Protein AF-A0A6M4GW33-F1 (afdb_monomer)

Sequence (336 aa):
MEPEILSIASYLGLWFVVYRAIRFLFDRAEADASPAMRTDWIRWIHRDTPQRVVNRLPKMFIETFDRLFGYRAFSFGFFLRSSVVTVVALSMLLLAWAAFRPDQAVQAAVVLVKRDGSLLGLLLAIVLWLIFATLLNVIPDYLSVVKSRALIGAAARTSSSTKFVGLVLADIALSALLGLLATALVAYVVWLFFPFYLPNFGSSWKAISTNLNFSFITFQDFLDILSLKANPGIQMTWVFFDSAGVKQGEWKETGGNLVPIGVNFYATFFTTLWMGIFMSATSWVRIYPRALAIGDWFRRAFNVNEKPFQSLGTMIAVWASVGFLIGLVLLLVARF

Organism: NCBI:txid2732067

pLDDT: mean 77.26, std 15.46, range [38.06, 95.44]

Mean predicted aligned error: 8.94 Å

Secondary structure (DSSP, 8-state):
-HHHHHHHHHHHHHHHHHHHHHHHHHHHHHHH--HHHHHHHHHHHH---HHHHHTTHHHHHHHHHHHHH-S-TTSHHHHHHHHHHHHHHHHHHHHHHHHH-HHHHHHHHHHHHHHHSSHHHHHHHHHHHHHHHHHHHHHHHHHHHHHHHHHHHHHHT---HHHHHHHHHHHHHHHHHHHHHHHHHHHHHHHHHHHHH-TTHHHHHHHHHHH-------HHHHHHHHTT---TT-EEEEEEE-TT--EEEEEEEE----S-THHHHHHTTHHHHHHHHHHHHHHHHHHHHHHTS-HHHHHHHTTTTT-HHHHHHHHHHHHHHHHHHHHHHHHHHTT-

Nearest PDB structures (foldseek):
  8jxs-assembly1_A  TM=1.996E-01  e=1.670E+00  Homo sapiens
  7wu9-assembly1_R  TM=1.803E-01  e=1.747E+00  Homo sapiens
  9erx-assembly1_R  TM=2.078E-01  e=6.187E+00  Homo sapiens
  8bqs-assembly1_Dc  TM=1.316E-01  e=1.459E+00  Tetrahymena thermophila SB210

Foldseek 3Di:
DVLLCLLVVLLVVLLVLVLVVLLVLLVQLLVQDDPVLLVLLLCLLPDPDPQPSVLCVLVSVLVSVCSQQNDDLPDPSSLVSLLVVLLSVVVSVVSNCCSLCVVLVVVVQCVQCVPVVDPVSNVVVVVVVSVLSSVLQSVLLSVLSVLVSVLSVVLSVDSDP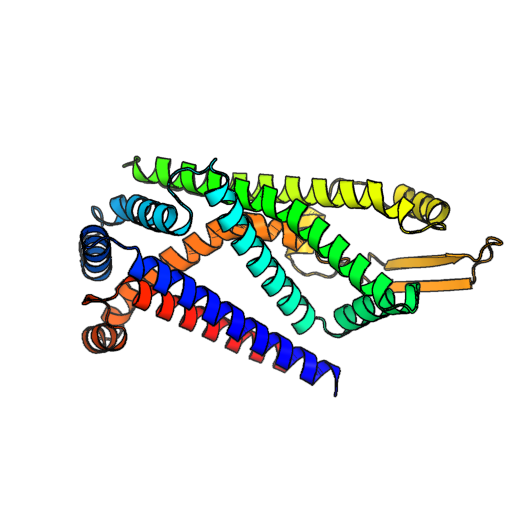VSNVVSLVVSVVVLQVSLLVSLVVSVVVCVVCVCVVDVPCPVVVVVVCVVPPPPPCPVVVVVCLVVPVQPQPPFDWDFDADPVRDGPDIDTDRRPDDPSSCVSSVSSCPVVVVVVLLVVLSVCSRPVCVVVVVNVVLCVVLVCSSRVSSSSSVSSSVVSVVVSVVVVVVSVVVVD

Structure (mmCIF, N/CA/C/O backbone):
data_AF-A0A6M4GW33-F1
#
_entry.id   AF-A0A6M4GW33-F1
#
loop_
_atom_site.group_PDB
_atom_site.id
_atom_site.type_symbol
_atom_site.label_atom_id
_atom_site.label_alt_id
_atom_site.label_comp_id
_atom_site.label_asym_id
_atom_site.label_entity_id
_atom_site.label_seq_id
_atom_site.pdbx_PDB_ins_code
_atom_site.Cartn_x
_atom_site.Cartn_y
_atom_site.Cartn_z
_atom_site.occupancy
_atom_site.B_iso_or_equiv
_atom_site.auth_seq_id
_atom_site.auth_comp_id
_atom_site.auth_asym_id
_atom_site.auth_atom_id
_atom_site.pdbx_PDB_model_num
ATOM 1 N N . MET A 1 1 ? 4.678 -13.602 -29.379 1.00 60.19 1 MET A N 1
ATOM 2 C CA . MET A 1 1 ? 4.357 -14.660 -28.396 1.00 60.19 1 MET A CA 1
ATOM 3 C C . MET A 1 1 ? 5.105 -14.457 -27.072 1.00 60.19 1 MET A C 1
ATOM 5 O O . MET A 1 1 ? 4.472 -14.486 -26.029 1.00 60.19 1 MET A O 1
ATOM 9 N N . GLU A 1 2 ? 6.409 -14.153 -27.077 1.00 76.75 2 GLU A N 1
ATOM 10 C CA . GLU A 1 2 ? 7.182 -13.884 -25.842 1.00 76.75 2 GLU A CA 1
ATOM 11 C C . GLU A 1 2 ? 6.641 -12.768 -24.908 1.00 76.75 2 GLU A C 1
ATOM 13 O O . GLU 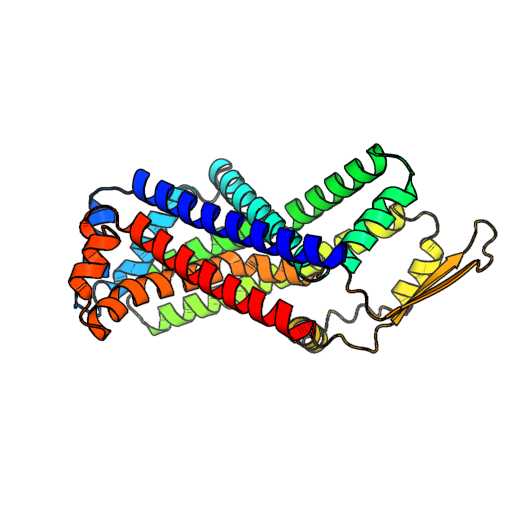A 1 2 ? 6.565 -13.012 -23.701 1.00 76.75 2 GLU A O 1
ATOM 18 N N . PRO A 1 3 ? 6.195 -11.585 -25.389 1.00 77.69 3 PRO A N 1
ATOM 19 C CA . PRO A 1 3 ? 5.728 -10.518 -24.489 1.00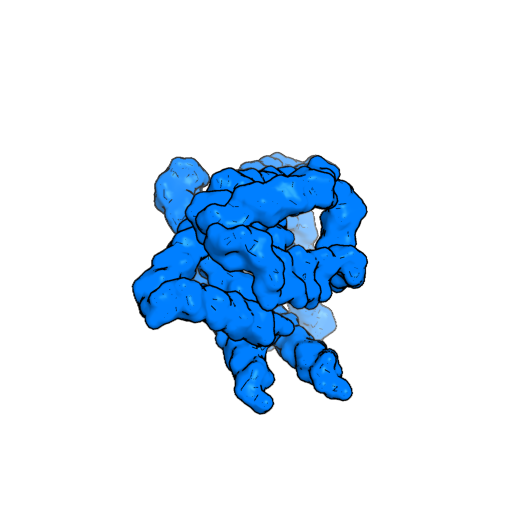 77.69 3 PRO A CA 1
ATOM 20 C C . PRO A 1 3 ? 4.397 -10.845 -23.792 1.00 77.69 3 PRO A C 1
ATOM 22 O O . PRO A 1 3 ? 4.108 -10.334 -22.708 1.00 77.69 3 PRO A O 1
ATOM 25 N N . GLU A 1 4 ? 3.585 -11.727 -24.377 1.00 82.94 4 GLU A N 1
ATOM 26 C CA . GLU A 1 4 ? 2.304 -12.135 -23.798 1.00 82.94 4 GLU A CA 1
ATOM 27 C C . GLU A 1 4 ? 2.498 -13.074 -22.615 1.00 82.94 4 GLU A C 1
ATOM 29 O O . GLU A 1 4 ? 1.910 -12.853 -21.556 1.00 82.94 4 GLU A O 1
ATOM 34 N N . ILE A 1 5 ? 3.379 -14.066 -22.776 1.00 84.88 5 ILE A N 1
ATOM 35 C CA . ILE A 1 5 ? 3.747 -14.997 -21.709 1.00 84.88 5 ILE A CA 1
ATOM 36 C C . ILE A 1 5 ? 4.347 -14.218 -20.536 1.00 84.88 5 ILE A C 1
ATOM 38 O O . ILE A 1 5 ? 3.935 -14.425 -19.396 1.00 84.88 5 ILE A O 1
ATOM 42 N N . LEU A 1 6 ? 5.257 -13.274 -20.808 1.00 81.69 6 LEU A N 1
ATOM 43 C CA . LEU A 1 6 ? 5.864 -12.436 -19.773 1.00 81.69 6 LEU A CA 1
ATOM 44 C C . LEU A 1 6 ? 4.821 -11.601 -19.019 1.00 81.69 6 LEU A C 1
ATOM 46 O O . LEU A 1 6 ? 4.878 -11.499 -17.793 1.00 81.69 6 LEU A O 1
ATOM 50 N N . SER A 1 7 ? 3.855 -11.027 -19.734 1.00 82.94 7 SER A N 1
ATOM 51 C CA . SER A 1 7 ? 2.783 -10.233 -19.139 1.00 82.94 7 SER A CA 1
ATOM 52 C C . SER A 1 7 ? 1.882 -11.070 -18.225 1.00 82.94 7 SER A C 1
ATOM 54 O O . SER A 1 7 ? 1.681 -10.699 -17.067 1.00 82.94 7 SER A O 1
ATOM 56 N N . ILE A 1 8 ? 1.406 -12.227 -18.699 1.00 86.62 8 ILE A N 1
ATOM 57 C CA . ILE A 1 8 ? 0.562 -13.135 -17.906 1.00 86.62 8 ILE A CA 1
ATOM 58 C C . ILE A 1 8 ? 1.337 -13.657 -16.692 1.00 86.62 8 ILE A C 1
ATOM 60 O O . ILE A 1 8 ? 0.821 -13.632 -15.575 1.00 86.62 8 ILE A O 1
ATOM 64 N N . ALA A 1 9 ? 2.592 -14.075 -16.878 1.00 86.69 9 ALA A N 1
ATOM 65 C CA . ALA A 1 9 ? 3.440 -14.554 -15.791 1.00 86.69 9 ALA A CA 1
ATOM 66 C C . ALA A 1 9 ? 3.686 -13.468 -14.733 1.00 86.69 9 ALA A C 1
ATOM 68 O O . ALA A 1 9 ? 3.556 -13.737 -13.539 1.00 86.69 9 ALA A O 1
ATOM 69 N N . SER A 1 10 ? 3.970 -12.231 -15.152 1.00 83.31 10 SER A N 1
ATOM 70 C CA . SER A 1 10 ? 4.153 -11.092 -14.241 1.00 83.31 10 SER A CA 1
ATOM 71 C C . SER A 1 10 ? 2.869 -10.779 -13.472 1.00 83.31 10 SER A C 1
ATOM 73 O O . SER A 1 10 ? 2.913 -10.513 -12.271 1.00 83.31 10 SER A O 1
ATOM 75 N N . TYR A 1 11 ? 1.714 -10.879 -14.135 1.00 86.69 11 TYR A N 1
ATOM 76 C CA . TYR A 1 11 ? 0.409 -10.660 -13.520 1.00 86.69 11 TYR A CA 1
ATOM 77 C C . TYR A 1 11 ? 0.078 -11.715 -12.454 1.00 86.69 11 TYR A C 1
ATOM 79 O O . TYR A 1 11 ? -0.322 -11.379 -11.338 1.00 86.69 11 TYR A O 1
ATOM 87 N N . LEU A 1 12 ? 0.301 -12.996 -12.767 1.00 88.81 12 LEU A N 1
ATOM 88 C CA . LEU A 1 12 ? 0.116 -14.101 -11.821 1.00 88.81 12 LEU A CA 1
ATOM 89 C C . LEU A 1 12 ? 1.117 -14.033 -10.661 1.00 88.81 12 LEU A C 1
ATOM 91 O O . LEU A 1 12 ? 0.743 -14.262 -9.509 1.00 88.81 12 LEU A O 1
ATOM 95 N N . GLY A 1 13 ? 2.372 -13.675 -10.945 1.00 88.00 13 GLY A N 1
ATOM 96 C CA . GLY A 1 13 ? 3.396 -13.448 -9.928 1.00 88.00 13 GLY A CA 1
ATOM 97 C C . GLY A 1 13 ? 3.000 -12.331 -8.963 1.00 88.00 13 GLY A C 1
ATOM 98 O O . GLY A 1 13 ? 3.078 -12.506 -7.747 1.00 88.00 13 GLY A O 1
ATOM 99 N N . LEU A 1 14 ? 2.488 -11.216 -9.489 1.00 88.44 14 LEU A N 1
ATOM 100 C CA . LEU A 1 14 ? 1.968 -10.115 -8.686 1.00 88.44 14 LEU A CA 1
ATOM 101 C C . LEU A 1 14 ? 0.789 -10.549 -7.804 1.00 88.44 14 LEU A C 1
ATOM 103 O O . LEU A 1 14 ? 0.794 -10.264 -6.604 1.00 88.44 14 LEU A O 1
ATOM 107 N N . TRP A 1 15 ? -0.192 -11.260 -8.369 1.00 93.44 15 TRP A N 1
ATOM 108 C CA . TRP A 1 15 ? -1.323 -11.799 -7.608 1.00 93.44 15 TRP A CA 1
ATOM 109 C C . TRP A 1 15 ? -0.848 -12.658 -6.430 1.00 93.44 15 TRP A C 1
ATOM 111 O O . TRP A 1 15 ? -1.271 -12.442 -5.291 1.00 93.44 15 TRP A O 1
ATOM 121 N N . PHE A 1 16 ? 0.075 -13.590 -6.683 1.00 93.19 16 PHE A N 1
ATOM 122 C CA . PHE A 1 16 ? 0.617 -14.471 -5.652 1.00 93.19 16 PHE A CA 1
ATOM 123 C C . PHE A 1 16 ? 1.328 -13.687 -4.541 1.00 93.19 16 PHE A C 1
ATOM 125 O O . PHE A 1 16 ? 1.104 -13.947 -3.356 1.00 93.19 16 PHE A O 1
ATOM 132 N N . VAL A 1 17 ? 2.149 -12.697 -4.905 1.00 89.88 17 VAL A N 1
ATOM 133 C CA . VAL A 1 17 ? 2.871 -11.845 -3.950 1.00 89.88 17 VAL A CA 1
ATOM 134 C C . VAL A 1 17 ? 1.895 -11.044 -3.080 1.00 89.88 17 VAL A C 1
ATOM 136 O O . VAL A 1 17 ? 2.041 -11.042 -1.856 1.00 89.88 17 VAL A O 1
ATOM 139 N N . VAL A 1 18 ? 0.858 -10.437 -3.667 1.00 89.50 18 VAL A N 1
ATOM 140 C CA . VAL A 1 18 ? -0.185 -9.707 -2.921 1.00 89.50 18 VAL A CA 1
ATOM 141 C C . VAL A 1 18 ? -0.949 -10.641 -1.982 1.00 89.50 18 VAL A C 1
ATOM 143 O O . VAL A 1 18 ? -1.098 -10.336 -0.796 1.00 89.50 18 VAL A O 1
ATOM 146 N N . TYR A 1 19 ? -1.378 -11.807 -2.473 1.00 94.00 19 TYR A N 1
ATOM 147 C CA . TYR A 1 19 ? -2.078 -12.811 -1.670 1.00 94.00 19 TYR A CA 1
ATOM 148 C C . TYR A 1 19 ? -1.247 -13.234 -0.449 1.00 94.00 19 TYR A C 1
ATOM 150 O O . TYR A 1 19 ? -1.739 -13.227 0.684 1.00 94.00 19 TYR A O 1
ATOM 158 N N . ARG A 1 20 ? 0.035 -13.565 -0.660 1.00 93.88 20 ARG A N 1
ATOM 159 C CA . ARG A 1 20 ? 0.944 -13.992 0.415 1.00 93.88 20 ARG A CA 1
ATOM 160 C C . ARG A 1 20 ? 1.238 -12.865 1.397 1.00 93.88 20 ARG A C 1
ATOM 162 O O . ARG A 1 20 ? 1.258 -13.134 2.594 1.00 93.88 20 ARG A O 1
ATOM 169 N N . ALA A 1 21 ? 1.405 -11.630 0.927 1.00 89.44 21 ALA A N 1
ATOM 170 C CA . ALA A 1 21 ? 1.632 -10.473 1.789 1.00 89.44 21 ALA A CA 1
ATOM 171 C C . ALA A 1 21 ? 0.438 -10.204 2.719 1.00 89.44 21 ALA A C 1
ATOM 173 O O . ALA A 1 21 ? 0.629 -10.046 3.925 1.00 89.44 21 ALA A O 1
ATOM 174 N N . ILE A 1 22 ? -0.792 -10.232 2.189 1.00 91.38 22 ILE A N 1
ATOM 175 C CA . ILE A 1 22 ? -2.018 -10.086 2.989 1.00 91.38 22 ILE A CA 1
ATOM 176 C C . ILE A 1 22 ? -2.097 -11.202 4.036 1.00 91.38 22 ILE A C 1
ATOM 178 O O . ILE A 1 22 ? -2.259 -10.929 5.225 1.00 91.38 22 ILE A O 1
ATOM 182 N N . ARG A 1 23 ? -1.942 -12.463 3.618 1.00 94.44 23 ARG A N 1
ATOM 183 C CA . ARG A 1 23 ? -1.996 -13.618 4.527 1.00 94.44 23 ARG A CA 1
ATOM 184 C C . ARG A 1 23 ? -0.954 -13.511 5.639 1.00 94.44 23 ARG A C 1
ATOM 186 O O . ARG A 1 23 ? -1.310 -13.619 6.807 1.00 94.44 23 ARG A O 1
ATOM 193 N N . PHE A 1 24 ? 0.294 -13.219 5.283 1.00 92.56 24 PHE A N 1
ATOM 194 C CA . PHE A 1 24 ? 1.386 -13.053 6.238 1.00 92.56 24 PHE A CA 1
ATOM 195 C C . PHE A 1 24 ? 1.095 -11.953 7.266 1.00 92.56 24 PHE A C 1
ATOM 197 O O . PHE A 1 24 ? 1.269 -12.174 8.464 1.00 92.56 24 PHE A O 1
ATOM 204 N N . LEU A 1 25 ? 0.605 -10.792 6.820 1.00 89.94 25 LEU A N 1
ATOM 205 C CA . LEU A 1 25 ? 0.297 -9.667 7.702 1.00 89.94 25 LEU A CA 1
ATOM 206 C C . LEU A 1 25 ? -0.763 -10.036 8.749 1.00 89.94 25 LEU A C 1
ATOM 208 O O . LEU A 1 25 ? -0.599 -9.739 9.931 1.00 89.94 25 LEU A O 1
ATOM 212 N N . PHE A 1 26 ? -1.836 -10.703 8.328 1.00 92.31 26 PHE A N 1
ATOM 213 C CA . PHE A 1 26 ? -2.930 -11.079 9.224 1.00 92.31 26 PHE A CA 1
ATOM 214 C C . PHE A 1 26 ? -2.613 -12.296 10.091 1.00 92.31 26 PHE A C 1
ATOM 216 O O . PHE A 1 26 ? -3.047 -12.342 11.239 1.00 92.31 26 PHE A O 1
ATOM 223 N N . ASP A 1 27 ? -1.815 -13.243 9.596 1.00 93.50 27 ASP A N 1
ATOM 224 C CA . ASP A 1 27 ? -1.290 -14.336 10.414 1.00 93.50 27 ASP A CA 1
ATOM 225 C C . ASP A 1 27 ? -0.375 -13.781 11.520 1.00 93.50 27 ASP A C 1
ATOM 227 O O . ASP A 1 27 ? -0.453 -14.219 12.671 1.00 93.50 27 ASP A O 1
ATOM 231 N N . ARG A 1 28 ? 0.426 -12.751 11.207 1.00 92.25 28 ARG A N 1
ATOM 232 C CA . ARG A 1 28 ? 1.243 -12.036 12.193 1.00 92.25 28 ARG A CA 1
ATOM 233 C C . ARG A 1 28 ? 0.392 -11.241 13.183 1.00 92.25 28 ARG A C 1
ATOM 235 O O . ARG A 1 28 ? 0.650 -11.314 14.383 1.00 92.25 28 ARG A O 1
ATOM 242 N N . ALA A 1 29 ? -0.631 -10.532 12.703 1.00 90.69 29 ALA A N 1
ATOM 243 C CA . ALA A 1 29 ? -1.573 -9.811 13.559 1.00 90.69 29 ALA A CA 1
ATOM 244 C C . ALA A 1 29 ? -2.290 -10.760 14.529 1.00 90.69 29 ALA A C 1
ATOM 246 O O . ALA A 1 29 ? -2.406 -10.445 15.709 1.00 90.69 29 ALA A O 1
ATOM 247 N N . GLU A 1 30 ? -2.719 -11.936 14.057 1.00 94.56 30 GLU A N 1
ATOM 248 C CA . GLU A 1 30 ? -3.338 -12.969 14.891 1.00 94.56 30 GLU A CA 1
ATOM 249 C C . GLU A 1 30 ? -2.376 -13.459 15.976 1.00 94.56 30 GLU A C 1
ATOM 251 O O . GLU A 1 30 ? -2.745 -13.505 17.152 1.00 94.56 30 GLU A O 1
ATOM 256 N N . ALA A 1 31 ? -1.140 -13.801 15.597 1.00 94.38 31 ALA A N 1
ATOM 257 C CA . ALA A 1 31 ? -0.127 -14.311 16.518 1.00 94.38 31 ALA A CA 1
ATOM 258 C C . ALA A 1 31 ? 0.195 -13.316 17.644 1.00 94.38 31 ALA A C 1
ATOM 260 O O . ALA A 1 31 ? 0.354 -13.724 18.793 1.00 94.38 31 ALA A O 1
ATOM 261 N N . ASP A 1 32 ? 0.226 -12.020 17.326 1.00 93.12 32 ASP A N 1
ATOM 262 C CA . ASP A 1 32 ? 0.571 -10.957 18.273 1.00 93.12 32 ASP A CA 1
ATOM 263 C C . ASP A 1 32 ? -0.658 -10.359 19.002 1.00 93.12 32 ASP A C 1
ATOM 265 O O . ASP A 1 32 ? -0.502 -9.525 19.905 1.00 93.12 32 ASP A O 1
ATOM 269 N N . ALA A 1 33 ? -1.883 -10.759 18.637 1.00 92.50 33 ALA A N 1
ATOM 270 C CA . ALA A 1 33 ? -3.117 -10.249 19.231 1.00 92.50 33 ALA A CA 1
ATOM 271 C C . ALA A 1 33 ? -3.351 -10.796 20.645 1.00 92.50 33 ALA A C 1
ATOM 273 O O . ALA A 1 33 ? -3.328 -12.004 20.884 1.00 92.50 33 ALA A O 1
ATOM 274 N N . SER A 1 34 ? -3.668 -9.902 21.586 1.00 93.06 34 SER A N 1
ATOM 275 C CA . SER A 1 34 ? -4.046 -10.299 22.945 1.00 93.06 34 SER A CA 1
ATOM 276 C C . SER A 1 34 ? -5.418 -10.997 22.970 1.00 93.06 34 SER A C 1
ATOM 278 O O . SER A 1 34 ? -6.272 -10.705 22.125 1.00 93.06 34 SER A O 1
ATOM 280 N N . PRO A 1 35 ? -5.702 -11.856 23.970 1.00 94.12 35 PRO A N 1
ATOM 281 C CA . PRO A 1 35 ? -7.021 -12.481 24.110 1.00 94.12 35 PRO A CA 1
ATOM 282 C C . PRO A 1 35 ? -8.171 -11.463 24.180 1.00 94.12 35 PRO A C 1
ATOM 284 O O . PRO A 1 35 ? -9.234 -11.675 23.596 1.00 94.12 35 PRO A O 1
ATOM 287 N N . ALA A 1 36 ? -7.944 -10.321 24.841 1.00 91.25 36 ALA A N 1
ATOM 288 C CA . ALA A 1 36 ? -8.916 -9.232 24.928 1.00 91.25 36 ALA A CA 1
ATOM 289 C C . ALA A 1 36 ? -9.216 -8.621 23.549 1.00 91.25 36 ALA A C 1
ATOM 291 O O . ALA A 1 36 ? -10.382 -8.484 23.183 1.00 91.25 36 ALA A O 1
ATOM 292 N N . MET A 1 37 ? -8.171 -8.344 22.763 1.00 90.00 37 MET A N 1
ATOM 293 C CA . MET A 1 37 ? -8.282 -7.811 21.405 1.00 90.00 37 MET A CA 1
ATOM 294 C C . MET A 1 37 ? -9.012 -8.793 20.482 1.00 90.00 37 MET A C 1
ATOM 296 O O . MET A 1 37 ? -9.949 -8.392 19.798 1.00 90.00 37 MET A O 1
ATOM 300 N N . ARG A 1 38 ? -8.674 -10.091 20.516 1.00 92.88 38 ARG A N 1
ATOM 301 C CA . ARG A 1 38 ? -9.407 -11.123 19.754 1.00 92.88 38 ARG A CA 1
ATOM 302 C C . ARG A 1 38 ? -10.884 -11.153 20.136 1.00 92.88 38 ARG A C 1
ATOM 304 O O . ARG A 1 38 ? -11.749 -11.150 19.268 1.00 92.88 38 ARG A O 1
ATOM 311 N N . THR A 1 39 ? -11.181 -11.094 21.433 1.00 90.69 39 THR A N 1
ATOM 312 C CA . THR A 1 39 ? -12.559 -11.076 21.945 1.00 90.69 39 THR A CA 1
ATOM 313 C C . THR A 1 39 ? -13.319 -9.815 21.522 1.00 90.69 39 THR A C 1
ATOM 315 O O . THR A 1 39 ? -14.523 -9.874 21.268 1.00 90.69 39 THR A O 1
ATOM 318 N N . ASP A 1 40 ? -12.662 -8.656 21.460 1.00 88.62 40 ASP A N 1
ATOM 319 C CA . ASP A 1 40 ? -13.250 -7.417 20.936 1.00 88.62 40 ASP A CA 1
ATOM 320 C C . ASP A 1 40 ? -13.563 -7.539 19.436 1.00 88.62 40 ASP A C 1
ATOM 322 O O . ASP A 1 40 ? -14.674 -7.200 19.020 1.00 88.62 40 ASP A O 1
ATOM 326 N N . TRP A 1 41 ? -12.654 -8.120 18.649 1.00 89.06 41 TRP A N 1
ATOM 327 C CA . TRP A 1 41 ? -12.857 -8.384 17.221 1.00 89.06 41 TRP A CA 1
ATOM 328 C C . TRP A 1 41 ? -13.977 -9.386 16.945 1.00 89.06 41 TRP A C 1
ATOM 330 O O . TRP A 1 41 ? -14.856 -9.110 16.130 1.00 89.06 41 TRP A O 1
ATOM 340 N N . ILE A 1 42 ? -14.011 -10.505 17.669 1.00 90.00 42 ILE A N 1
ATOM 341 C CA . ILE A 1 42 ? -15.103 -11.484 17.589 1.00 90.00 42 ILE A CA 1
ATOM 342 C C . ILE A 1 42 ? -16.423 -10.802 17.950 1.00 90.00 42 ILE A C 1
ATOM 344 O O . ILE A 1 42 ? -17.407 -10.914 17.223 1.00 90.00 42 ILE A O 1
ATOM 348 N N . ARG A 1 43 ? -16.463 -10.011 19.030 1.00 87.19 43 ARG A N 1
ATOM 349 C CA . ARG A 1 43 ? -17.677 -9.264 19.391 1.00 87.19 43 ARG A CA 1
ATOM 350 C C . ARG A 1 43 ? -18.094 -8.278 18.308 1.00 87.19 43 ARG A C 1
ATOM 352 O O . ARG A 1 43 ? -19.291 -8.150 18.081 1.00 87.19 43 ARG A O 1
ATOM 359 N N . TRP A 1 44 ? -17.162 -7.596 17.651 1.00 84.69 44 TRP A N 1
ATOM 360 C CA . TRP A 1 44 ? -17.477 -6.703 16.536 1.00 84.69 44 TRP A CA 1
ATOM 361 C C . TRP A 1 44 ? -18.074 -7.445 15.343 1.00 84.69 44 TRP A C 1
ATOM 363 O O . TRP A 1 44 ? -19.085 -7.008 14.799 1.00 84.69 44 TRP A O 1
ATOM 373 N N . ILE A 1 45 ? -17.487 -8.584 14.983 1.00 85.75 45 ILE A N 1
ATOM 374 C CA . ILE A 1 45 ? -17.951 -9.412 13.871 1.00 85.75 45 ILE A CA 1
ATOM 375 C C . ILE A 1 45 ? -19.337 -10.015 14.170 1.00 85.75 45 ILE A C 1
ATOM 377 O O . ILE A 1 45 ? -20.194 -10.072 13.288 1.00 85.75 45 ILE A O 1
ATOM 381 N N . HIS A 1 46 ? -19.583 -10.434 15.415 1.00 82.50 46 HIS A N 1
ATOM 382 C CA . HIS A 1 46 ? -20.807 -11.142 15.795 1.00 82.50 46 HIS A CA 1
ATOM 383 C C . HIS A 1 46 ? -21.973 -10.240 16.230 1.00 82.50 46 HIS A C 1
ATOM 385 O O . HIS A 1 46 ? -23.123 -10.617 16.005 1.00 82.50 46 HIS A O 1
ATOM 391 N N . ARG A 1 47 ? -21.732 -9.093 16.885 1.00 72.12 47 ARG A N 1
ATOM 392 C CA . ARG A 1 47 ? -22.806 -8.331 17.556 1.00 72.12 47 ARG A CA 1
ATOM 393 C C . ARG A 1 47 ? -23.666 -7.492 16.608 1.00 72.12 47 ARG A C 1
ATOM 395 O O . ARG A 1 47 ? -23.183 -6.821 15.702 1.00 72.12 47 ARG A O 1
ATOM 402 N N . ASP A 1 48 ? -24.954 -7.426 16.948 1.00 58.56 48 ASP A N 1
ATOM 403 C CA . ASP A 1 48 ? -25.974 -6.588 16.303 1.00 58.56 48 ASP A CA 1
ATOM 404 C C . ASP A 1 48 ? -25.988 -5.124 16.752 1.00 58.56 48 ASP A C 1
ATOM 406 O O . ASP A 1 48 ? -26.661 -4.303 16.137 1.00 58.56 48 ASP A O 1
ATOM 410 N N . THR A 1 49 ? -25.249 -4.750 17.799 1.00 55.28 49 THR A N 1
ATOM 411 C CA . THR A 1 49 ? -25.418 -3.424 18.411 1.00 55.28 49 THR A CA 1
ATOM 412 C C . THR A 1 49 ? -24.695 -2.314 17.621 1.00 55.28 49 THR A C 1
ATOM 414 O O . THR A 1 49 ? -23.461 -2.327 17.573 1.00 55.28 49 THR A O 1
ATOM 417 N N . PRO A 1 50 ? -25.408 -1.328 17.029 1.00 61.25 50 PRO A N 1
ATOM 418 C CA . PRO A 1 50 ? -24.841 -0.448 15.997 1.00 61.25 50 PRO A CA 1
ATOM 419 C C . PRO A 1 50 ? -23.870 0.627 16.505 1.00 61.25 50 PRO A C 1
ATOM 421 O O . PRO A 1 50 ? -22.847 0.849 15.873 1.00 61.25 50 PRO A O 1
ATOM 424 N N . GLN A 1 51 ? -24.116 1.277 17.650 1.00 66.44 51 GLN A N 1
ATOM 425 C CA . GLN A 1 51 ? -23.340 2.478 18.020 1.00 66.44 51 GLN A CA 1
ATOM 426 C C . GLN A 1 51 ? -22.072 2.209 18.844 1.00 66.44 51 GLN A C 1
ATOM 428 O O . GLN A 1 51 ? -21.001 2.734 18.543 1.00 66.44 51 GLN A O 1
ATOM 433 N N . ARG A 1 52 ? -22.165 1.417 19.925 1.00 66.75 52 ARG A N 1
ATOM 434 C CA . ARG A 1 52 ? -21.062 1.322 20.906 1.00 66.75 52 ARG A CA 1
ATOM 435 C C . ARG A 1 52 ? -19.803 0.671 20.338 1.00 66.75 52 ARG A C 1
ATOM 437 O O . ARG A 1 52 ? -18.715 0.967 20.822 1.00 66.75 52 ARG A O 1
ATOM 444 N N . VAL A 1 53 ? -19.946 -0.215 19.353 1.00 67.31 53 VAL A N 1
ATOM 445 C CA . VAL A 1 53 ? -18.801 -0.917 18.762 1.00 67.31 53 VAL A CA 1
ATOM 446 C C . VAL A 1 53 ? -18.200 -0.141 17.588 1.00 67.31 53 VAL A C 1
ATOM 448 O O . VAL A 1 53 ? -16.978 -0.109 17.479 1.00 67.31 53 VAL A O 1
ATOM 451 N N . VAL A 1 54 ? -19.008 0.593 16.807 1.00 71.44 54 VAL A N 1
ATOM 452 C CA . VAL A 1 54 ? -18.500 1.540 15.790 1.00 71.44 54 VAL A CA 1
ATOM 453 C C . VAL A 1 54 ? -17.545 2.546 16.433 1.00 71.44 54 VAL A C 1
ATOM 455 O O . VAL A 1 54 ? -16.441 2.749 15.940 1.00 71.44 54 VAL A O 1
ATOM 458 N N . ASN A 1 55 ? -17.899 3.070 17.610 1.00 76.75 55 ASN A N 1
ATOM 459 C CA . ASN A 1 55 ? -17.044 4.004 18.348 1.00 76.75 55 ASN A CA 1
ATOM 460 C C . ASN A 1 55 ? -15.732 3.371 18.857 1.00 76.75 55 ASN A C 1
ATOM 462 O O . ASN A 1 55 ? -14.785 4.085 19.174 1.00 76.75 55 ASN A O 1
ATOM 466 N N . ARG A 1 56 ? -15.654 2.036 18.953 1.00 81.88 56 ARG A N 1
ATOM 467 C CA . ARG A 1 56 ? -14.438 1.310 19.360 1.00 81.88 56 ARG A CA 1
ATOM 468 C C . ARG A 1 56 ? -13.581 0.866 18.181 1.00 81.88 56 ARG A C 1
ATOM 470 O O . ARG A 1 56 ? -12.414 0.553 18.393 1.00 81.88 56 ARG A O 1
ATOM 477 N N . LEU A 1 57 ? -14.121 0.855 16.963 1.00 83.25 57 LEU A N 1
ATOM 478 C CA . LEU A 1 57 ? -13.409 0.398 15.773 1.00 83.25 57 LEU A CA 1
ATOM 479 C C . LEU A 1 57 ? -12.095 1.160 15.528 1.00 83.25 57 LEU A C 1
ATOM 481 O O . LEU A 1 57 ? -11.080 0.488 15.347 1.00 83.25 57 LEU A O 1
ATOM 485 N N . PRO A 1 58 ? -12.039 2.506 15.621 1.00 85.44 58 PRO A N 1
ATOM 486 C CA . PRO A 1 58 ? -10.774 3.228 15.487 1.00 85.44 58 PRO A CA 1
ATOM 487 C C . PRO A 1 58 ? -9.735 2.796 16.529 1.00 85.44 58 PRO A C 1
ATOM 489 O O . PRO A 1 58 ? -8.559 2.647 16.211 1.00 85.44 58 PRO A O 1
ATOM 492 N N . LYS A 1 59 ? -10.169 2.526 17.768 1.00 88.25 59 LYS A N 1
ATOM 493 C CA . LYS A 1 59 ? -9.286 2.052 18.841 1.00 88.25 59 LYS A CA 1
ATOM 494 C C . LYS A 1 59 ? -8.747 0.649 18.548 1.00 88.25 59 LYS A C 1
ATOM 496 O O . LYS A 1 59 ? -7.542 0.447 18.632 1.00 88.25 59 LYS A O 1
ATOM 501 N N . MET A 1 60 ? -9.613 -0.289 18.156 1.00 87.94 60 MET A N 1
ATOM 502 C CA . MET A 1 60 ? -9.196 -1.646 17.771 1.00 87.94 60 MET A CA 1
ATOM 503 C C . MET A 1 60 ? -8.232 -1.621 16.580 1.00 87.94 60 MET A C 1
ATOM 505 O O . MET A 1 60 ? -7.268 -2.385 16.547 1.00 87.94 60 MET A O 1
ATOM 509 N N . PHE A 1 61 ? -8.467 -0.728 15.613 1.00 86.88 61 PHE A N 1
ATOM 510 C CA . PHE A 1 61 ? -7.575 -0.537 14.475 1.00 86.88 61 PHE A CA 1
ATOM 511 C C . PHE A 1 61 ? -6.195 -0.051 14.921 1.00 86.88 61 PHE A C 1
ATOM 513 O O . PHE A 1 61 ? -5.206 -0.677 14.564 1.00 86.88 61 PHE A O 1
ATOM 520 N N . ILE A 1 62 ? -6.116 0.997 15.751 1.00 89.31 62 ILE A N 1
ATOM 521 C CA . ILE A 1 62 ? -4.834 1.504 16.274 1.00 89.31 62 ILE A CA 1
ATOM 522 C C . ILE A 1 62 ? -4.109 0.439 17.084 1.00 89.31 62 ILE A C 1
ATOM 524 O O . ILE A 1 62 ? -2.907 0.290 16.933 1.00 89.31 62 ILE A O 1
ATOM 528 N N . GLU A 1 63 ? -4.811 -0.317 17.927 1.00 89.88 63 GLU A N 1
ATOM 529 C CA . GLU A 1 63 ? -4.185 -1.390 18.702 1.00 89.88 63 GLU A CA 1
ATOM 530 C C . GLU A 1 63 ? -3.610 -2.480 17.791 1.00 89.88 63 GLU A C 1
ATOM 532 O O . GLU A 1 63 ? -2.496 -2.946 18.021 1.00 89.88 63 GLU A O 1
ATOM 537 N N . THR A 1 64 ? -4.328 -2.840 16.723 1.00 88.00 64 THR A N 1
ATOM 538 C CA . THR A 1 64 ? -3.837 -3.778 15.701 1.00 88.00 64 THR A CA 1
ATOM 539 C C . THR A 1 64 ? -2.627 -3.204 14.966 1.00 88.00 64 THR A C 1
ATOM 541 O O . THR A 1 64 ? -1.614 -3.878 14.784 1.00 88.00 64 THR A O 1
ATOM 544 N N . PHE A 1 65 ? -2.709 -1.932 14.590 1.00 88.50 65 PHE A N 1
ATOM 545 C CA . PHE A 1 65 ? -1.664 -1.206 13.888 1.00 88.50 65 PHE A CA 1
ATOM 546 C C . PHE A 1 65 ? -0.380 -1.099 14.727 1.00 88.50 65 PHE A C 1
ATOM 548 O O . PHE A 1 65 ? 0.707 -1.439 14.263 1.00 88.50 65 PHE A O 1
ATOM 555 N N . ASP A 1 66 ? -0.506 -0.708 15.994 1.00 90.75 66 ASP A N 1
ATOM 556 C CA . ASP A 1 66 ? 0.595 -0.570 16.947 1.00 90.75 66 ASP A CA 1
ATOM 557 C C . ASP A 1 66 ? 1.273 -1.909 17.251 1.00 90.75 66 ASP A C 1
ATOM 559 O O . ASP A 1 66 ? 2.461 -1.942 17.569 1.00 90.75 66 ASP A O 1
ATOM 563 N N . ARG A 1 67 ? 0.556 -3.030 17.134 1.00 88.25 67 ARG A N 1
ATOM 564 C CA . ARG A 1 67 ? 1.153 -4.368 17.253 1.00 88.25 67 ARG A CA 1
ATOM 565 C C . ARG A 1 67 ? 2.016 -4.711 16.043 1.00 88.25 67 ARG A C 1
ATOM 567 O O . ARG A 1 67 ? 3.128 -5.203 16.219 1.00 88.25 67 ARG A O 1
ATOM 574 N N . LEU A 1 68 ? 1.536 -4.401 14.840 1.00 86.75 68 LEU A N 1
ATOM 575 C CA . LEU A 1 68 ? 2.257 -4.665 13.594 1.00 86.75 68 LEU A CA 1
ATOM 576 C C . LEU A 1 68 ? 3.508 -3.779 13.466 1.00 86.75 68 LEU A C 1
ATOM 578 O O . LEU A 1 68 ? 4.624 -4.273 13.282 1.00 86.75 68 LEU A O 1
ATOM 582 N N . PHE A 1 69 ? 3.350 -2.467 13.635 1.00 88.44 69 PHE A N 1
ATOM 583 C CA . PHE A 1 69 ? 4.417 -1.497 13.370 1.00 88.44 69 PHE A CA 1
ATOM 584 C C . PHE A 1 69 ? 5.179 -1.055 14.627 1.00 88.44 69 PHE A C 1
ATOM 586 O O . PHE A 1 69 ? 6.332 -0.640 14.536 1.00 88.44 69 PHE A O 1
ATOM 593 N N . GLY A 1 70 ? 4.592 -1.220 15.812 1.00 90.69 70 GLY A N 1
ATOM 594 C CA . GLY A 1 70 ? 5.146 -0.779 17.092 1.00 90.69 70 GLY A CA 1
ATOM 595 C C . GLY A 1 70 ? 4.444 0.465 17.651 1.00 90.69 70 GLY A C 1
ATOM 596 O O . GLY A 1 70 ? 3.901 1.290 16.925 1.00 90.69 70 GLY A O 1
ATOM 597 N N . TYR A 1 71 ? 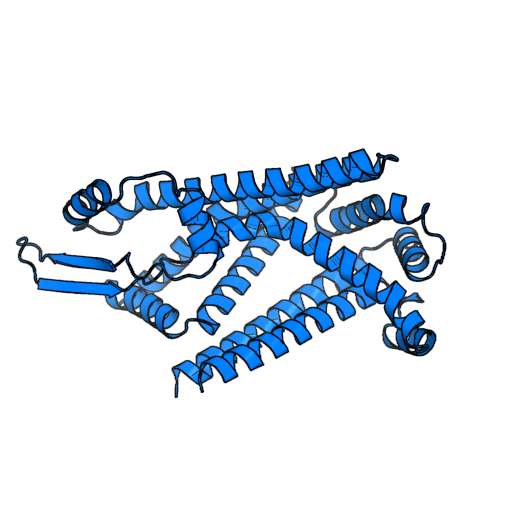4.498 0.636 18.975 1.00 90.62 71 TYR A N 1
ATOM 598 C CA . TYR A 1 71 ? 3.825 1.740 19.679 1.00 90.62 71 TYR A CA 1
ATOM 599 C C . TYR A 1 71 ? 4.492 3.113 19.497 1.00 90.62 71 TYR A C 1
ATOM 601 O O . TYR A 1 71 ? 3.845 4.156 19.628 1.00 90.62 71 TYR A O 1
ATOM 609 N N . ARG A 1 72 ? 5.807 3.136 19.250 1.00 93.88 72 ARG A N 1
ATOM 610 C CA . ARG A 1 72 ? 6.601 4.367 19.139 1.00 93.88 72 ARG A CA 1
ATOM 611 C C . ARG A 1 72 ? 6.788 4.718 17.666 1.00 93.88 72 ARG A C 1
ATOM 613 O O . ARG A 1 72 ? 7.729 4.232 17.046 1.00 93.88 72 ARG A O 1
ATOM 620 N N . ALA A 1 73 ? 5.915 5.580 17.145 1.00 90.00 73 ALA A N 1
ATOM 621 C CA . ALA A 1 73 ? 5.942 6.027 15.749 1.00 90.00 73 ALA A CA 1
ATOM 622 C C . ALA A 1 73 ? 7.323 6.546 15.311 1.00 90.00 73 ALA A C 1
ATOM 624 O O . ALA A 1 73 ? 7.810 6.155 14.265 1.00 90.00 73 ALA A O 1
ATOM 625 N N . PHE A 1 74 ? 7.996 7.332 16.159 1.00 92.75 74 PHE A N 1
ATOM 626 C CA . PHE A 1 74 ? 9.325 7.896 15.880 1.00 92.75 74 PHE A CA 1
ATOM 627 C C . PHE A 1 74 ? 10.498 6.977 16.249 1.00 92.75 74 PHE A C 1
ATOM 629 O O . PHE A 1 74 ? 11.638 7.426 16.336 1.00 92.75 74 PHE A O 1
ATOM 636 N N . SER A 1 75 ? 10.245 5.696 16.526 1.00 95.31 75 SER A N 1
ATOM 637 C CA . SER A 1 75 ? 11.337 4.751 16.755 1.00 95.31 75 SER A CA 1
ATOM 638 C C . SER A 1 75 ? 11.923 4.273 15.432 1.00 95.31 75 SER A C 1
ATOM 640 O O . SER A 1 75 ? 11.198 4.034 14.467 1.00 95.31 75 SER A O 1
ATOM 642 N N . PHE A 1 76 ? 13.236 4.041 15.414 1.00 92.44 76 PHE A N 1
ATOM 643 C CA . PHE A 1 76 ? 13.909 3.474 14.247 1.00 92.44 76 PHE A CA 1
ATOM 644 C C . PHE A 1 76 ? 13.315 2.117 13.831 1.00 92.44 76 PHE A C 1
ATOM 646 O O . PHE A 1 76 ? 13.184 1.832 12.646 1.00 92.44 76 PHE A O 1
ATOM 653 N N . GLY A 1 77 ? 12.877 1.302 14.799 1.00 93.31 77 GLY A N 1
ATOM 654 C CA . GLY A 1 77 ? 12.215 0.026 14.522 1.00 93.31 77 GLY A CA 1
ATOM 655 C C . GLY A 1 77 ? 10.878 0.177 13.790 1.00 93.31 77 GLY A C 1
ATOM 656 O O . GLY A 1 77 ? 10.597 -0.605 12.885 1.00 93.31 77 GLY A O 1
ATOM 657 N N . PHE A 1 78 ? 10.074 1.186 14.141 1.00 92.31 78 PHE A N 1
ATOM 658 C CA . PHE A 1 78 ? 8.836 1.492 13.420 1.00 92.31 78 PHE A CA 1
ATOM 659 C C . PHE A 1 78 ? 9.144 1.969 12.000 1.00 92.31 78 PHE A C 1
ATOM 661 O O . PHE A 1 78 ? 8.558 1.455 11.048 1.00 92.31 78 PHE A O 1
ATOM 668 N N . PHE A 1 79 ? 10.087 2.910 11.859 1.00 92.31 79 PHE A N 1
ATOM 669 C CA . PHE A 1 79 ? 10.529 3.407 10.556 1.00 92.31 79 PHE A CA 1
ATOM 670 C C . PHE A 1 79 ? 10.962 2.250 9.655 1.00 92.31 79 PHE A C 1
ATOM 672 O O . PHE A 1 79 ? 10.398 2.080 8.584 1.00 92.31 79 PHE A O 1
ATOM 679 N N . LEU A 1 80 ? 11.863 1.382 10.128 1.00 92.19 80 LEU A N 1
ATOM 680 C CA . LEU A 1 80 ? 12.361 0.245 9.355 1.00 92.19 80 LEU A CA 1
ATOM 681 C C . LEU A 1 80 ? 11.236 -0.699 8.899 1.00 92.19 80 LEU A C 1
ATOM 683 O O . LEU A 1 80 ? 11.210 -1.095 7.737 1.00 92.19 80 LEU A O 1
ATOM 687 N N . ARG A 1 81 ? 10.287 -1.040 9.782 1.00 90.44 81 ARG A N 1
ATOM 688 C CA . ARG A 1 81 ? 9.134 -1.889 9.424 1.00 90.44 81 ARG A CA 1
ATOM 689 C C . ARG A 1 81 ? 8.246 -1.231 8.370 1.00 90.44 81 ARG A C 1
ATOM 691 O O . ARG A 1 81 ? 7.835 -1.908 7.433 1.00 90.44 81 ARG A O 1
ATOM 698 N N . SER A 1 82 ? 7.974 0.067 8.513 1.00 89.88 82 SER A N 1
ATOM 699 C CA . SER A 1 82 ? 7.219 0.841 7.523 1.00 89.88 82 SER A CA 1
ATOM 700 C C . SER A 1 82 ? 7.935 0.838 6.174 1.00 89.88 82 SER A C 1
ATOM 702 O O . SER A 1 82 ? 7.330 0.471 5.176 1.00 89.88 82 SER A O 1
ATOM 704 N N . SER A 1 83 ? 9.238 1.131 6.156 1.00 89.31 83 SER A N 1
ATOM 705 C CA . SER A 1 83 ? 10.054 1.159 4.939 1.00 89.31 83 SER A CA 1
ATOM 706 C C . SER A 1 83 ? 10.063 -0.182 4.210 1.00 89.31 83 SER A C 1
ATOM 708 O O . SER A 1 83 ? 9.970 -0.215 2.987 1.00 89.31 83 SER A O 1
ATOM 710 N N . VAL A 1 84 ? 10.140 -1.299 4.944 1.00 88.88 84 VAL A N 1
ATOM 711 C CA . VAL A 1 84 ? 10.050 -2.644 4.352 1.00 88.88 84 VAL A CA 1
ATOM 712 C C . VAL A 1 84 ? 8.707 -2.836 3.648 1.00 88.88 84 VAL A C 1
ATOM 714 O O . VAL A 1 84 ? 8.680 -3.328 2.522 1.00 88.88 84 VAL A O 1
ATOM 717 N N . VAL A 1 85 ? 7.600 -2.415 4.268 1.00 87.38 85 VAL A N 1
ATOM 718 C CA . VAL A 1 85 ? 6.271 -2.484 3.641 1.00 87.38 85 VAL A CA 1
ATOM 719 C C . VAL A 1 85 ? 6.211 -1.613 2.384 1.00 87.38 85 VAL A C 1
ATOM 721 O O . VAL A 1 85 ? 5.731 -2.090 1.356 1.00 87.38 85 VAL A O 1
ATOM 724 N N . THR A 1 86 ? 6.754 -0.393 2.420 1.00 86.31 86 THR A N 1
ATOM 725 C CA . THR A 1 86 ? 6.814 0.494 1.249 1.00 86.31 86 THR A CA 1
ATOM 726 C C . THR A 1 86 ? 7.614 -0.134 0.107 1.00 86.31 86 THR A C 1
ATOM 728 O O . THR A 1 86 ? 7.145 -0.162 -1.025 1.00 86.31 86 THR A O 1
ATOM 731 N N . VAL A 1 87 ? 8.797 -0.695 0.383 1.00 84.50 87 VAL A N 1
ATOM 732 C CA . VAL A 1 87 ? 9.638 -1.353 -0.635 1.00 84.50 87 VAL A CA 1
ATOM 733 C C . VAL A 1 87 ? 8.913 -2.541 -1.265 1.00 84.50 87 VAL A C 1
ATOM 735 O O . VAL A 1 87 ? 8.934 -2.704 -2.488 1.00 84.50 87 VAL A O 1
ATOM 738 N N . VAL A 1 88 ? 8.226 -3.349 -0.454 1.00 84.75 88 VAL A N 1
ATOM 739 C CA . VAL A 1 88 ? 7.402 -4.461 -0.947 1.00 84.75 88 VAL A CA 1
ATOM 740 C C . VAL A 1 88 ? 6.267 -3.942 -1.837 1.00 84.75 88 VAL A C 1
ATOM 742 O O . VAL A 1 88 ? 6.063 -4.476 -2.926 1.00 84.75 88 VAL A O 1
ATOM 745 N N . ALA A 1 89 ? 5.571 -2.878 -1.428 1.00 84.00 89 ALA A N 1
ATOM 746 C CA . ALA A 1 89 ? 4.494 -2.273 -2.210 1.00 84.00 89 ALA A CA 1
ATOM 747 C C . ALA A 1 89 ? 4.993 -1.682 -3.542 1.00 84.00 89 ALA A C 1
ATOM 749 O O . ALA A 1 89 ? 4.388 -1.918 -4.585 1.00 84.00 89 ALA A O 1
ATOM 750 N N . LEU A 1 90 ? 6.128 -0.979 -3.545 1.00 79.75 90 LEU A N 1
ATOM 751 C CA . LEU A 1 90 ? 6.743 -0.457 -4.770 1.00 79.75 90 LEU A CA 1
ATOM 752 C C . LEU A 1 90 ? 7.171 -1.580 -5.712 1.00 79.75 90 LEU A C 1
ATOM 754 O O . LEU A 1 90 ? 6.961 -1.481 -6.918 1.00 79.75 90 LEU A O 1
ATOM 758 N N . SER A 1 91 ? 7.712 -2.670 -5.166 1.00 79.00 91 SER A N 1
ATOM 759 C CA . SER A 1 91 ? 8.065 -3.857 -5.951 1.00 79.00 91 SER A CA 1
ATOM 760 C C . SER A 1 91 ? 6.826 -4.468 -6.609 1.00 79.00 91 SER A C 1
ATOM 762 O O . SER A 1 91 ? 6.856 -4.803 -7.791 1.00 79.00 91 SER A O 1
ATOM 764 N N . MET A 1 92 ? 5.705 -4.549 -5.882 1.00 81.75 92 MET A N 1
ATOM 765 C CA . MET A 1 92 ? 4.418 -4.982 -6.438 1.00 81.75 92 MET A CA 1
ATOM 766 C C . MET A 1 92 ? 3.940 -4.048 -7.561 1.00 81.75 92 MET A C 1
ATOM 768 O O . MET A 1 92 ? 3.527 -4.524 -8.616 1.00 81.75 92 MET A O 1
ATOM 772 N N . LEU A 1 93 ? 4.026 -2.728 -7.377 1.00 81.00 93 LEU A N 1
ATOM 773 C CA . LEU A 1 93 ? 3.628 -1.754 -8.402 1.00 81.00 93 LEU A CA 1
ATOM 774 C C . LEU A 1 93 ? 4.519 -1.821 -9.648 1.00 81.00 93 LEU A C 1
ATOM 776 O O . LEU A 1 93 ? 4.013 -1.712 -10.763 1.00 81.00 93 LEU A O 1
ATOM 780 N N . LEU A 1 94 ? 5.821 -2.058 -9.480 1.00 76.19 94 LEU A N 1
ATOM 781 C CA . LEU A 1 94 ? 6.747 -2.252 -10.593 1.00 76.19 94 LEU A CA 1
ATOM 782 C C . LEU A 1 94 ? 6.419 -3.526 -11.381 1.00 76.19 94 LEU A C 1
ATOM 784 O O . LEU A 1 94 ? 6.377 -3.489 -12.609 1.00 76.19 94 LEU A O 1
ATOM 788 N N . LEU A 1 95 ? 6.133 -4.634 -10.688 1.00 77.94 95 LEU A N 1
ATOM 789 C CA . LEU A 1 95 ? 5.679 -5.874 -11.325 1.00 77.94 95 LEU A CA 1
ATOM 790 C C . LEU A 1 95 ? 4.343 -5.678 -12.049 1.00 77.94 95 LEU A C 1
ATOM 792 O O . LEU A 1 95 ? 4.167 -6.194 -13.150 1.00 77.94 95 LEU A O 1
ATOM 796 N N . ALA A 1 96 ? 3.423 -4.901 -11.469 1.00 80.00 96 ALA A N 1
ATOM 797 C CA . ALA A 1 96 ? 2.162 -4.544 -12.113 1.00 80.00 96 ALA A CA 1
ATOM 798 C C . ALA A 1 96 ? 2.413 -3.782 -13.413 1.00 80.00 96 ALA A C 1
ATOM 800 O O . ALA A 1 96 ? 1.901 -4.159 -14.463 1.00 80.00 96 ALA A O 1
ATOM 801 N N . TRP A 1 97 ? 3.237 -2.736 -13.358 1.00 81.56 97 TRP A N 1
ATOM 802 C CA . TRP A 1 97 ? 3.599 -1.957 -14.536 1.00 81.56 97 TRP A CA 1
ATOM 803 C C . TRP A 1 97 ? 4.243 -2.834 -15.616 1.00 81.56 97 TRP A C 1
ATOM 805 O O . TRP A 1 97 ? 3.796 -2.792 -16.760 1.00 81.56 97 TRP A O 1
ATOM 815 N N . ALA A 1 98 ? 5.200 -3.691 -15.252 1.00 76.38 98 ALA A N 1
ATOM 816 C CA . ALA A 1 98 ? 5.825 -4.624 -16.187 1.00 76.38 98 ALA A CA 1
ATOM 817 C C . ALA A 1 98 ? 4.815 -5.616 -16.792 1.00 76.38 98 ALA A C 1
ATOM 819 O O . ALA A 1 98 ? 4.893 -5.931 -17.979 1.00 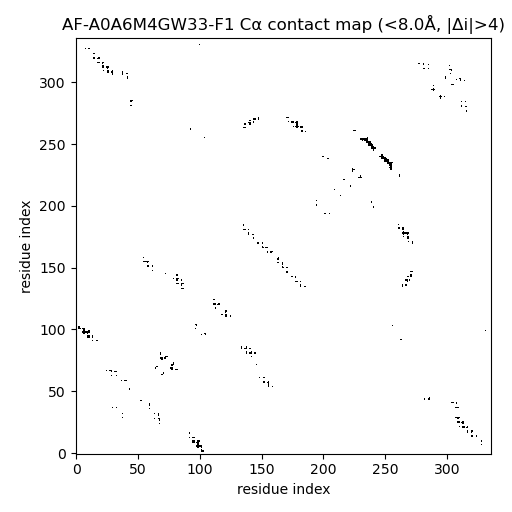76.38 98 ALA A O 1
ATOM 820 N N . ALA A 1 99 ? 3.821 -6.057 -16.013 1.00 76.69 99 ALA A N 1
ATOM 821 C CA . ALA A 1 99 ? 2.745 -6.913 -16.500 1.00 76.69 99 ALA A CA 1
ATOM 822 C C . ALA A 1 99 ? 1.835 -6.189 -17.506 1.00 76.69 99 ALA A C 1
ATOM 824 O O . ALA A 1 99 ? 1.471 -6.765 -18.530 1.00 76.69 99 ALA A O 1
ATOM 825 N N . PHE A 1 100 ? 1.468 -4.933 -17.241 1.00 76.62 100 PHE A N 1
ATOM 826 C CA . PHE A 1 100 ? 0.552 -4.160 -18.088 1.00 76.62 100 PHE A CA 1
ATOM 827 C C . PHE A 1 100 ? 1.231 -3.502 -19.299 1.00 76.62 100 PHE A C 1
ATOM 829 O O . PHE A 1 100 ? 0.558 -3.202 -20.286 1.00 76.62 100 PHE A O 1
ATOM 836 N N . ARG A 1 101 ? 2.545 -3.260 -19.235 1.00 77.38 101 ARG A N 1
ATOM 837 C CA . ARG A 1 101 ? 3.345 -2.577 -20.265 1.00 77.38 101 ARG A CA 1
ATOM 838 C C . ARG A 1 101 ? 4.654 -3.339 -20.543 1.00 77.38 101 ARG A C 1
ATOM 840 O O . ARG A 1 101 ? 5.735 -2.777 -20.351 1.00 77.38 101 ARG A O 1
ATOM 847 N N . PRO A 1 102 ? 4.585 -4.600 -21.011 1.00 78.88 102 PRO A N 1
ATOM 848 C CA . PRO A 1 102 ? 5.773 -5.431 -21.210 1.00 78.88 102 PRO A CA 1
ATOM 849 C C . PRO A 1 102 ? 6.764 -4.803 -22.196 1.00 78.88 102 PRO A C 1
ATOM 851 O O . PRO A 1 102 ? 7.965 -4.842 -21.947 1.00 78.88 102 PRO A O 1
ATOM 854 N N . ASP A 1 103 ? 6.283 -4.144 -23.255 1.00 79.75 103 ASP A N 1
ATOM 855 C CA . ASP A 1 103 ? 7.150 -3.500 -24.250 1.00 79.75 103 ASP A CA 1
ATOM 856 C C . ASP A 1 103 ? 7.991 -2.375 -23.634 1.00 79.75 103 ASP A C 1
ATOM 858 O O . ASP A 1 103 ? 9.191 -2.291 -23.885 1.00 79.75 103 ASP A O 1
ATOM 862 N N . GLN A 1 104 ? 7.391 -1.553 -22.763 1.00 78.50 104 GLN A N 1
ATOM 863 C CA . GLN A 1 104 ? 8.104 -0.483 -22.055 1.00 78.50 104 GLN A CA 1
ATOM 864 C C . GLN A 1 104 ? 9.098 -1.047 -21.038 1.00 78.50 104 GLN A C 1
ATOM 866 O O . GLN A 1 104 ? 10.198 -0.520 -20.897 1.00 78.50 104 GLN A O 1
ATOM 871 N N . ALA A 1 105 ? 8.743 -2.134 -20.348 1.00 76.44 105 ALA A N 1
ATOM 872 C CA . ALA A 1 105 ? 9.648 -2.805 -19.420 1.00 76.44 105 ALA A CA 1
ATOM 873 C C . ALA A 1 105 ? 10.865 -3.403 -20.142 1.00 76.44 105 ALA A C 1
ATOM 875 O O . ALA A 1 105 ? 11.997 -3.224 -19.690 1.00 76.44 105 ALA A O 1
ATOM 876 N N . VAL A 1 106 ? 10.650 -4.050 -21.292 1.00 77.50 106 VAL A N 1
ATOM 877 C CA . VAL A 1 106 ? 11.729 -4.572 -22.140 1.00 77.50 106 VAL A CA 1
ATOM 878 C C . VAL A 1 106 ? 12.581 -3.429 -22.683 1.00 77.50 106 VAL A C 1
ATOM 880 O O . VAL A 1 106 ? 13.802 -3.504 -22.602 1.00 77.50 106 VAL A O 1
ATOM 883 N N . GLN A 1 107 ? 11.977 -2.350 -23.184 1.00 76.25 107 GLN A N 1
ATOM 884 C CA . GLN A 1 107 ? 12.719 -1.181 -23.664 1.00 76.25 107 GLN A CA 1
ATOM 885 C C . GLN A 1 107 ? 13.558 -0.544 -22.556 1.00 76.25 107 GLN A C 1
ATOM 887 O O . GLN A 1 107 ? 14.740 -0.286 -22.774 1.00 76.25 107 GLN A O 1
ATOM 892 N N . ALA A 1 108 ? 12.998 -0.364 -21.358 1.00 72.94 108 ALA A N 1
ATOM 893 C CA . ALA A 1 108 ? 13.737 0.128 -20.202 1.00 72.94 108 ALA A CA 1
ATOM 894 C C . ALA A 1 108 ? 14.925 -0.790 -19.876 1.00 72.94 108 ALA A C 1
ATOM 896 O O . ALA A 1 108 ? 16.049 -0.311 -19.737 1.00 72.94 108 ALA A O 1
ATOM 897 N N . ALA A 1 109 ? 14.717 -2.109 -19.845 1.00 74.31 109 ALA A N 1
ATOM 898 C CA . ALA A 1 109 ? 15.796 -3.072 -19.634 1.00 74.31 109 ALA A CA 1
ATOM 899 C C . ALA A 1 109 ? 16.869 -2.995 -20.736 1.00 74.31 109 ALA A C 1
ATOM 901 O O . ALA A 1 109 ? 18.062 -2.982 -20.440 1.00 74.31 109 ALA A O 1
ATOM 902 N N . VAL A 1 110 ? 16.468 -2.883 -22.005 1.00 73.56 110 VAL A N 1
ATOM 903 C CA . VAL A 1 110 ? 17.379 -2.783 -23.154 1.00 73.56 110 VAL A CA 1
ATOM 904 C C . VAL A 1 110 ? 18.187 -1.489 -23.120 1.00 73.56 110 VAL A C 1
ATOM 906 O O . VAL A 1 110 ? 19.387 -1.537 -23.376 1.00 73.56 110 VAL A O 1
ATOM 909 N N . VAL A 1 111 ? 17.575 -0.347 -22.796 1.00 69.75 111 VAL A N 1
ATOM 910 C CA . VAL A 1 111 ? 18.277 0.940 -22.647 1.00 69.75 111 VAL A CA 1
ATOM 911 C C . VAL A 1 111 ? 19.325 0.847 -21.541 1.00 69.75 111 VAL A C 1
ATOM 913 O O . VAL A 1 111 ? 20.457 1.289 -21.730 1.00 69.75 111 VAL A O 1
ATOM 916 N N . LEU A 1 112 ? 18.976 0.215 -20.419 1.00 67.94 112 LEU A N 1
ATOM 917 C CA . LEU A 1 112 ? 19.904 0.008 -19.311 1.00 67.94 112 LEU A CA 1
ATOM 918 C C . LEU A 1 112 ? 21.062 -0.940 -19.676 1.00 67.94 112 LEU A C 1
ATOM 920 O O . LEU A 1 112 ? 22.194 -0.690 -19.274 1.00 67.94 112 LEU A O 1
ATOM 924 N N . VAL A 1 113 ? 20.810 -1.991 -20.465 1.00 71.56 113 VAL A N 1
ATOM 925 C CA . VAL A 1 113 ? 21.838 -2.953 -20.911 1.00 71.56 113 VAL A CA 1
ATOM 926 C C . VAL A 1 113 ? 22.744 -2.374 -22.003 1.00 71.56 113 VAL A C 1
ATOM 928 O O . VAL A 1 113 ? 23.964 -2.520 -21.940 1.00 71.56 113 VAL A O 1
ATOM 931 N N . LYS A 1 114 ? 22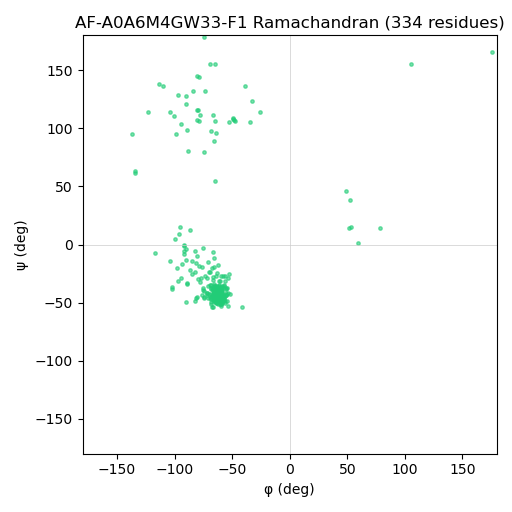.170 -1.720 -23.022 1.00 71.19 114 LYS A N 1
ATOM 932 C CA . LYS A 1 114 ? 22.910 -1.240 -24.203 1.00 71.19 114 LYS A CA 1
ATOM 933 C C . LYS A 1 114 ? 23.865 -0.092 -23.899 1.00 71.19 114 LYS A C 1
ATOM 935 O O . LYS A 1 114 ? 24.803 0.106 -24.661 1.00 71.19 114 LYS A O 1
ATOM 940 N N . ARG A 1 115 ? 23.623 0.667 -22.829 1.00 62.53 115 ARG A N 1
ATOM 941 C CA . ARG A 1 115 ? 24.382 1.883 -22.532 1.00 62.53 115 ARG A CA 1
ATOM 942 C C . ARG A 1 115 ? 25.855 1.615 -22.218 1.00 62.53 115 ARG A C 1
ATOM 944 O O . ARG A 1 115 ? 26.702 2.317 -22.754 1.00 62.53 115 ARG A O 1
ATOM 951 N N . ASP A 1 116 ? 26.143 0.589 -21.422 1.00 60.56 116 ASP A N 1
ATOM 952 C CA . ASP A 1 116 ? 27.522 0.248 -21.042 1.00 60.56 116 ASP A CA 1
ATOM 953 C C . ASP A 1 116 ? 27.957 -1.135 -21.545 1.00 60.56 116 ASP A C 1
ATOM 955 O O . ASP A 1 116 ? 29.107 -1.522 -21.350 1.00 60.56 116 ASP A O 1
ATOM 959 N N . GLY A 1 117 ? 27.041 -1.928 -22.122 1.00 70.94 117 GLY A N 1
ATOM 960 C CA . GLY A 1 117 ? 27.290 -3.322 -22.518 1.00 70.94 117 GLY A CA 1
ATOM 961 C C . GLY A 1 117 ? 27.706 -4.243 -21.360 1.00 70.94 117 GLY A C 1
ATOM 962 O O . GLY A 1 117 ? 27.969 -5.425 -21.572 1.00 70.94 117 GLY A O 1
ATOM 963 N N . SER A 1 118 ? 27.769 -3.715 -20.133 1.00 80.88 118 SER A N 1
ATOM 964 C CA . SER A 1 118 ? 28.261 -4.391 -18.945 1.00 80.88 118 SER A CA 1
ATOM 965 C C . SER A 1 118 ? 27.111 -4.678 -17.985 1.00 80.88 118 SER A C 1
ATOM 967 O O . SER A 1 118 ? 26.267 -3.826 -17.701 1.00 80.88 118 SER A O 1
ATOM 969 N N . LEU A 1 119 ? 27.103 -5.891 -17.431 1.00 79.12 119 LEU A N 1
ATOM 970 C CA . LEU A 1 119 ? 26.167 -6.287 -16.378 1.00 79.12 119 LEU A CA 1
ATOM 971 C C . LEU A 1 119 ? 26.253 -5.345 -15.160 1.00 79.12 119 LEU A C 1
ATOM 973 O O . LEU A 1 119 ? 25.250 -5.092 -14.499 1.00 79.12 119 LEU A O 1
ATOM 977 N N . LEU A 1 120 ? 27.443 -4.796 -14.889 1.00 77.50 120 LEU A N 1
ATOM 978 C CA . LEU A 1 120 ? 27.683 -3.871 -13.783 1.00 77.50 120 LEU A CA 1
ATOM 979 C C . LEU A 1 120 ? 26.928 -2.543 -13.955 1.00 77.50 120 LEU A C 1
ATOM 981 O O . LEU A 1 120 ? 26.345 -2.066 -12.985 1.00 77.50 120 LEU A O 1
ATOM 985 N N . GLY A 1 121 ? 26.891 -1.978 -15.168 1.00 72.81 121 GLY A N 1
ATOM 986 C CA . GLY A 1 121 ? 26.141 -0.749 -15.456 1.00 72.81 121 GLY A CA 1
ATOM 987 C C . GLY A 1 121 ? 24.634 -0.929 -15.253 1.00 72.81 121 GLY A C 1
ATOM 988 O O . GLY A 1 121 ? 23.992 -0.108 -14.596 1.00 72.81 121 GLY A O 1
ATOM 989 N N . LEU A 1 122 ? 24.084 -2.063 -15.710 1.00 74.38 122 LEU A N 1
ATOM 990 C CA . LEU A 1 122 ? 22.688 -2.439 -15.459 1.00 74.38 122 LEU A CA 1
ATOM 991 C C . LEU A 1 122 ? 22.398 -2.550 -13.955 1.00 74.38 122 LEU A C 1
ATOM 993 O O . LEU A 1 122 ? 21.425 -1.972 -13.470 1.00 74.38 122 LEU A O 1
ATOM 997 N N . LEU A 1 123 ? 23.240 -3.277 -13.212 1.00 77.38 123 LEU A N 1
ATOM 998 C CA . LEU A 1 123 ? 23.073 -3.451 -11.768 1.00 77.38 123 LEU A CA 1
ATOM 999 C C . LEU A 1 123 ? 23.138 -2.112 -11.032 1.00 77.38 123 LEU A C 1
ATOM 1001 O O . LEU A 1 123 ? 22.289 -1.847 -10.184 1.00 77.38 123 LEU A O 1
ATOM 1005 N N . LEU A 1 124 ? 24.093 -1.248 -11.380 1.00 76.25 124 LEU A N 1
ATOM 1006 C CA . LEU A 1 124 ? 24.225 0.072 -10.772 1.00 76.25 124 LEU A CA 1
ATOM 1007 C C . LEU A 1 124 ? 22.997 0.944 -11.052 1.00 76.25 124 LEU A C 1
ATOM 1009 O O . LEU A 1 124 ? 22.489 1.585 -10.136 1.00 76.25 124 LEU A O 1
ATOM 1013 N N . ALA A 1 125 ? 22.481 0.939 -12.281 1.00 71.94 125 ALA A N 1
ATOM 1014 C CA . ALA A 1 125 ? 21.295 1.709 -12.634 1.00 71.94 125 ALA A CA 1
ATOM 1015 C C . ALA A 1 125 ? 20.031 1.206 -11.918 1.00 71.94 125 ALA A C 1
ATOM 1017 O O . ALA A 1 125 ? 19.253 2.018 -11.419 1.00 71.94 125 ALA A O 1
ATOM 1018 N N . ILE A 1 126 ? 19.853 -0.116 -11.800 1.00 75.31 126 ILE A N 1
ATOM 1019 C CA . ILE A 1 126 ? 18.764 -0.714 -11.013 1.00 75.31 126 ILE A CA 1
ATOM 1020 C C . ILE A 1 126 ? 18.900 -0.323 -9.540 1.00 75.31 126 ILE A C 1
ATOM 1022 O O . ILE A 1 126 ? 17.920 0.093 -8.929 1.00 75.31 126 ILE A O 1
ATOM 1026 N N . VAL A 1 127 ? 20.103 -0.419 -8.967 1.00 77.88 127 VAL A N 1
ATOM 1027 C CA . VAL A 1 127 ? 20.363 -0.057 -7.567 1.00 77.88 127 VAL A CA 1
ATOM 1028 C C . VAL A 1 127 ? 20.089 1.423 -7.329 1.00 77.88 127 VAL A C 1
ATOM 1030 O O . VAL A 1 127 ? 19.403 1.759 -6.370 1.00 77.88 127 VAL A O 1
ATOM 1033 N N . LEU A 1 128 ? 20.557 2.312 -8.204 1.00 75.75 128 LEU A N 1
ATOM 1034 C CA . LEU A 1 128 ? 20.292 3.745 -8.099 1.00 75.75 128 LEU A CA 1
ATOM 1035 C C . LEU A 1 128 ? 18.802 4.042 -8.223 1.00 75.75 128 LEU A C 1
ATOM 1037 O O . LEU A 1 128 ? 18.266 4.771 -7.394 1.00 75.75 128 LEU A O 1
ATOM 1041 N N . TRP A 1 129 ? 18.115 3.447 -9.200 1.00 74.94 129 TRP A N 1
ATOM 1042 C CA . TRP A 1 129 ? 16.672 3.603 -9.344 1.00 74.94 129 TRP A CA 1
ATOM 1043 C C . TRP A 1 129 ? 15.931 3.112 -8.099 1.00 74.94 129 TRP A C 1
ATOM 1045 O O . TRP A 1 129 ? 15.071 3.824 -7.593 1.00 74.94 129 TRP A O 1
ATOM 1055 N N . LEU A 1 130 ? 16.309 1.955 -7.548 1.00 73.94 130 LEU A N 1
ATOM 1056 C CA . LEU A 1 130 ? 15.741 1.438 -6.306 1.00 73.94 130 LEU A CA 1
ATOM 1057 C C . LEU A 1 130 ? 16.031 2.362 -5.128 1.00 73.94 130 LEU A C 1
ATOM 1059 O O . LEU A 1 130 ? 15.126 2.606 -4.341 1.00 73.94 130 LEU A O 1
ATOM 1063 N N . ILE A 1 131 ? 17.243 2.906 -5.004 1.00 78.88 131 ILE A N 1
ATOM 1064 C CA . ILE A 1 131 ? 17.596 3.862 -3.948 1.00 78.88 131 ILE A CA 1
ATOM 1065 C C . ILE A 1 131 ? 16.750 5.126 -4.084 1.00 78.88 131 ILE A C 1
ATOM 1067 O O . ILE A 1 131 ? 16.152 5.549 -3.101 1.00 78.88 131 ILE A O 1
ATOM 1071 N N . PHE A 1 132 ? 16.643 5.706 -5.281 1.00 77.06 132 PHE A N 1
ATOM 1072 C CA . PHE A 1 132 ? 15.842 6.907 -5.513 1.00 77.06 132 PHE A CA 1
ATOM 1073 C C . PHE A 1 132 ? 14.357 6.648 -5.275 1.00 77.06 132 PHE A C 1
ATOM 1075 O O . PHE A 1 132 ? 13.735 7.374 -4.505 1.00 77.06 132 PHE A O 1
ATOM 1082 N N . ALA A 1 133 ? 13.801 5.589 -5.864 1.00 73.25 133 ALA A N 1
ATOM 1083 C CA . ALA A 1 133 ? 12.415 5.195 -5.657 1.00 73.25 133 ALA A CA 1
ATOM 1084 C C . ALA A 1 133 ? 12.146 4.926 -4.174 1.00 73.25 133 ALA A C 1
ATOM 1086 O O . ALA A 1 133 ? 11.145 5.392 -3.644 1.00 73.25 133 ALA A O 1
ATOM 1087 N N . THR A 1 134 ? 13.053 4.246 -3.475 1.00 75.44 134 THR A N 1
ATOM 1088 C CA . THR A 1 134 ? 12.911 3.958 -2.046 1.00 75.44 134 THR A CA 1
ATOM 1089 C C . THR A 1 134 ? 12.996 5.236 -1.227 1.00 75.44 134 THR A C 1
ATOM 1091 O O . THR A 1 134 ? 12.069 5.522 -0.490 1.00 75.44 134 THR A O 1
ATOM 1094 N N . LEU A 1 135 ? 14.040 6.054 -1.360 1.00 80.69 135 LEU A N 1
ATOM 1095 C CA . LEU A 1 135 ? 14.196 7.275 -0.560 1.00 80.69 135 LEU A CA 1
ATOM 1096 C C . LEU A 1 135 ? 13.040 8.255 -0.772 1.00 80.69 135 LEU A C 1
ATOM 1098 O O . LEU A 1 135 ? 12.524 8.823 0.192 1.00 80.69 135 LEU A O 1
ATOM 1102 N N . LEU A 1 136 ? 12.610 8.416 -2.023 1.00 81.38 136 LEU A N 1
ATOM 1103 C CA . LEU A 1 136 ? 11.574 9.373 -2.391 1.00 81.38 136 LEU A CA 1
ATOM 1104 C C . LEU A 1 136 ? 10.157 8.882 -2.074 1.00 81.38 136 LEU A C 1
ATOM 1106 O O . LEU A 1 136 ? 9.269 9.717 -1.953 1.00 81.38 136 LEU A O 1
ATOM 1110 N N . ASN A 1 137 ? 9.938 7.577 -1.876 1.00 83.44 137 ASN A N 1
ATOM 1111 C CA . ASN A 1 137 ? 8.637 7.034 -1.460 1.00 83.44 137 ASN A CA 1
ATOM 1112 C C . ASN A 1 137 ? 8.562 6.676 0.022 1.00 83.44 137 ASN A C 1
ATOM 1114 O O . ASN A 1 137 ? 7.532 6.902 0.648 1.00 83.44 137 ASN A O 1
ATOM 1118 N N . VAL A 1 138 ? 9.635 6.140 0.603 1.00 88.75 138 VAL A N 1
ATOM 1119 C CA . VAL A 1 138 ? 9.671 5.692 2.002 1.00 88.75 138 VAL A CA 1
ATOM 1120 C C . VAL A 1 138 ? 9.403 6.847 2.947 1.00 88.75 138 VAL A C 1
ATOM 1122 O O . VAL A 1 138 ? 8.645 6.679 3.895 1.00 88.75 138 VAL A O 1
ATOM 1125 N N . ILE A 1 139 ? 9.997 8.019 2.705 1.00 88.25 139 ILE A N 1
ATOM 1126 C CA . ILE A 1 139 ? 9.800 9.165 3.596 1.00 88.25 139 ILE A CA 1
ATOM 1127 C C . ILE A 1 139 ? 8.339 9.650 3.541 1.00 88.25 139 ILE A C 1
ATOM 1129 O O . ILE A 1 139 ? 7.709 9.697 4.601 1.00 88.25 139 ILE A O 1
ATOM 1133 N N . PRO A 1 140 ? 7.751 9.963 2.366 1.00 87.56 140 PRO A N 1
ATOM 1134 C CA . PRO A 1 140 ? 6.342 10.349 2.288 1.00 87.56 140 PRO A CA 1
ATOM 1135 C C . PRO A 1 140 ? 5.372 9.286 2.806 1.00 87.56 140 PRO A C 1
ATOM 1137 O O . PRO A 1 140 ? 4.406 9.636 3.483 1.00 87.56 140 PRO A O 1
ATOM 1140 N N . ASP A 1 141 ? 5.627 8.004 2.536 1.00 87.00 141 ASP A N 1
ATOM 1141 C CA . ASP A 1 141 ? 4.776 6.905 3.004 1.00 87.00 141 ASP A CA 1
ATOM 1142 C C . ASP A 1 141 ? 4.853 6.742 4.528 1.00 87.00 141 ASP A C 1
ATOM 1144 O O . ASP A 1 141 ? 3.827 6.709 5.207 1.00 87.00 141 ASP A O 1
ATOM 1148 N N . TYR A 1 142 ? 6.056 6.780 5.109 1.00 91.31 142 TYR A N 1
ATOM 1149 C CA . TYR A 1 142 ? 6.235 6.793 6.562 1.00 91.31 142 TYR A CA 1
ATOM 1150 C C . TYR A 1 142 ? 5.505 7.978 7.213 1.00 91.31 142 TYR A C 1
ATOM 1152 O O . TYR A 1 142 ? 4.800 7.804 8.210 1.00 91.31 142 TYR A O 1
ATOM 1160 N N . LEU A 1 143 ? 5.615 9.182 6.641 1.00 92.12 143 LEU A N 1
ATOM 1161 C CA . LEU A 1 143 ? 4.879 10.350 7.132 1.00 92.12 143 LEU A CA 1
ATOM 1162 C C . LEU A 1 143 ? 3.363 10.161 7.003 1.00 92.12 143 LEU A C 1
ATOM 1164 O O . LEU A 1 143 ? 2.630 10.521 7.928 1.00 92.12 143 LEU A O 1
ATOM 1168 N N . SER A 1 144 ? 2.891 9.553 5.910 1.00 90.62 144 SER A N 1
ATOM 1169 C CA . SER A 1 144 ? 1.479 9.212 5.717 1.00 90.62 144 SER A CA 1
ATOM 1170 C C . SER A 1 144 ? 0.982 8.250 6.796 1.00 90.62 144 SER A C 1
ATOM 1172 O O . SER A 1 144 ? -0.075 8.478 7.391 1.00 90.62 144 SER A O 1
ATOM 1174 N N . VAL A 1 145 ? 1.776 7.234 7.134 1.00 90.75 145 VAL A N 1
ATOM 1175 C CA . VAL A 1 145 ? 1.490 6.276 8.205 1.00 90.75 145 VAL A CA 1
ATOM 1176 C C . VAL A 1 145 ? 1.408 6.967 9.573 1.00 90.75 145 VAL A C 1
ATOM 1178 O O . VAL A 1 145 ? 0.424 6.795 10.300 1.00 90.75 145 VAL A O 1
ATOM 1181 N N . VAL A 1 146 ? 2.415 7.773 9.933 1.00 93.25 146 VAL A N 1
ATOM 1182 C CA . VAL A 1 146 ? 2.455 8.494 11.220 1.00 93.25 146 VAL A CA 1
ATOM 1183 C C . VAL A 1 146 ? 1.259 9.439 11.348 1.00 93.25 146 VAL A C 1
ATOM 1185 O O . VAL A 1 146 ? 0.593 9.464 12.388 1.00 93.25 146 VAL A O 1
ATOM 1188 N N . LYS A 1 147 ? 0.951 10.175 10.276 1.00 93.50 147 LYS A N 1
ATOM 1189 C CA . LYS A 1 147 ? -0.214 11.058 10.184 1.00 93.50 147 LYS A CA 1
ATOM 1190 C C . LYS A 1 147 ? -1.518 10.280 10.367 1.00 93.50 147 LYS A C 1
ATOM 1192 O O . LYS A 1 147 ? -2.317 10.639 11.231 1.00 93.50 147 LYS A O 1
ATOM 1197 N N . SER A 1 148 ? -1.723 9.213 9.596 1.00 90.38 148 SER A N 1
ATOM 1198 C CA . SER A 1 148 ? -2.957 8.417 9.637 1.00 90.38 148 SER A CA 1
ATOM 1199 C C . SER A 1 148 ? -3.190 7.860 11.040 1.00 90.38 148 SER A C 1
ATOM 1201 O O . SER A 1 148 ? -4.284 7.965 11.591 1.00 90.38 148 SER A O 1
ATOM 1203 N N . ARG A 1 149 ? -2.132 7.366 11.694 1.00 90.88 149 ARG A N 1
ATOM 1204 C CA . ARG A 1 149 ? -2.186 6.919 13.090 1.00 90.88 149 ARG A CA 1
ATOM 1205 C C . ARG A 1 149 ? -2.638 8.030 14.041 1.00 90.88 149 ARG A C 1
ATOM 1207 O O . ARG A 1 149 ? -3.489 7.789 14.898 1.00 90.88 149 ARG A O 1
ATOM 1214 N N . ALA A 1 150 ? -2.084 9.235 13.907 1.00 92.94 150 ALA A N 1
ATOM 1215 C CA . ALA A 1 150 ? -2.460 10.372 14.744 1.00 92.94 150 ALA A CA 1
ATOM 1216 C C . ALA A 1 150 ? -3.936 10.763 14.551 1.00 92.94 150 ALA A C 1
ATOM 1218 O O . ALA A 1 150 ? -4.654 10.962 15.535 1.00 92.94 150 ALA A O 1
ATOM 1219 N N . LEU A 1 151 ? -4.409 10.808 13.302 1.00 92.56 151 LEU A N 1
ATOM 1220 C CA . LEU A 1 151 ? -5.786 11.181 12.969 1.00 92.56 151 LEU A CA 1
ATOM 1221 C C . LEU A 1 151 ? -6.799 10.121 13.396 1.00 92.56 151 LEU A C 1
ATOM 1223 O O . LEU A 1 151 ? -7.810 10.464 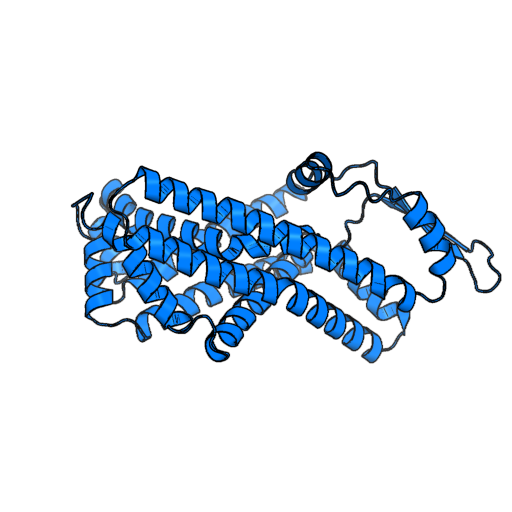14.006 1.00 92.56 151 LEU A O 1
ATOM 1227 N N . ILE A 1 152 ? -6.512 8.835 13.180 1.00 88.69 152 ILE A N 1
ATOM 1228 C CA . ILE A 1 152 ? -7.359 7.741 13.677 1.00 88.69 152 ILE A CA 1
ATOM 1229 C C . ILE A 1 152 ? -7.363 7.748 15.213 1.00 88.69 152 ILE A C 1
ATOM 1231 O O . ILE A 1 152 ? -8.404 7.526 15.830 1.00 88.69 152 ILE A O 1
ATOM 1235 N N . GLY A 1 153 ? -6.234 8.080 15.851 1.00 91.19 153 GLY A N 1
ATOM 1236 C CA . GLY A 1 153 ? -6.135 8.284 17.300 1.00 91.19 153 GLY A CA 1
ATOM 1237 C C . GLY A 1 153 ? -7.029 9.401 17.819 1.00 91.19 153 GLY A C 1
ATOM 1238 O O . GLY A 1 153 ? -7.714 9.225 18.829 1.00 91.19 153 GLY A O 1
ATOM 1239 N N . ALA A 1 154 ? -7.072 10.529 17.114 1.00 92.75 154 ALA A N 1
ATOM 1240 C CA . ALA A 1 154 ? -7.995 11.619 17.409 1.00 92.75 154 ALA A CA 1
ATOM 1241 C C . ALA A 1 154 ? -9.459 11.209 17.160 1.00 92.75 154 ALA A C 1
ATOM 1243 O O . ALA A 1 154 ? -10.346 11.535 17.956 1.00 92.75 154 ALA A O 1
ATOM 1244 N N . ALA A 1 155 ? -9.707 10.431 16.104 1.00 88.81 155 ALA A N 1
ATOM 1245 C CA . ALA A 1 155 ? -11.028 9.930 15.748 1.00 88.81 155 ALA A CA 1
ATOM 1246 C C . ALA A 1 155 ? -11.562 8.955 16.807 1.00 88.81 155 ALA A C 1
ATOM 1248 O O . ALA A 1 155 ? -12.726 9.039 17.188 1.00 88.81 155 ALA A O 1
ATOM 1249 N N . ALA A 1 156 ? -10.697 8.108 17.372 1.00 88.12 156 ALA A N 1
ATOM 1250 C CA . ALA A 1 156 ? -11.031 7.173 18.446 1.00 88.12 156 ALA A CA 1
ATOM 1251 C C . ALA A 1 156 ? -11.479 7.857 19.749 1.00 88.12 156 ALA A C 1
ATOM 1253 O O . ALA A 1 156 ? -12.171 7.248 20.563 1.00 88.12 156 ALA A O 1
ATOM 1254 N N . ARG A 1 157 ? -11.066 9.111 19.973 1.00 90.62 157 ARG A N 1
ATOM 1255 C CA . ARG A 1 157 ? -11.420 9.903 21.167 1.00 90.62 157 ARG A CA 1
ATOM 1256 C C . ARG A 1 157 ? -12.674 10.750 20.968 1.00 90.62 157 ARG A C 1
ATOM 1258 O O . ARG A 1 157 ? -13.159 11.367 21.912 1.00 90.62 157 ARG A O 1
ATOM 1265 N N . THR A 1 158 ? -13.181 10.805 19.745 1.00 88.56 158 THR A N 1
ATOM 1266 C CA . THR A 1 158 ? -14.284 11.672 19.358 1.00 88.56 158 THR A CA 1
ATOM 1267 C C . THR A 1 158 ? -15.600 10.897 19.387 1.00 88.56 158 THR A C 1
ATOM 1269 O O . THR A 1 158 ? -15.729 9.854 18.759 1.00 88.56 158 THR A O 1
ATOM 1272 N N . SER A 1 159 ? -16.611 11.432 20.076 1.00 85.19 159 SER A N 1
ATOM 1273 C CA . SER A 1 159 ? -17.981 10.891 20.067 1.00 85.19 159 SER A CA 1
ATOM 1274 C C . SER A 1 159 ? -18.872 11.483 18.966 1.00 85.19 159 SER A C 1
ATOM 1276 O O . SER A 1 159 ? -19.952 10.963 18.703 1.00 85.19 159 SER A O 1
ATOM 1278 N N . SER A 1 160 ? -18.439 12.576 18.327 1.00 88.62 160 SER A N 1
ATOM 1279 C CA . SER A 1 160 ? -19.191 13.288 17.289 1.00 88.62 160 SER A CA 1
ATOM 1280 C C . SER A 1 160 ? -18.888 12.740 15.893 1.00 88.62 160 SER A C 1
ATOM 1282 O O . SER A 1 160 ? -17.751 12.816 15.424 1.00 88.62 160 SER A O 1
ATOM 1284 N N . SER A 1 161 ? -19.922 12.270 15.191 1.00 81.81 161 SER A N 1
ATOM 1285 C CA . SER A 1 161 ? -19.815 11.804 13.802 1.00 81.81 161 SER A CA 1
ATOM 1286 C C . SER A 1 161 ? -19.292 12.887 12.854 1.00 81.81 161 SER A C 1
ATOM 1288 O O . SER A 1 161 ? -18.485 12.585 11.984 1.00 81.81 161 SER A O 1
ATOM 1290 N N . THR A 1 162 ? -19.668 14.156 13.047 1.00 88.19 162 THR A N 1
ATOM 1291 C CA . THR A 1 162 ? -19.182 15.273 12.217 1.00 88.19 162 THR A CA 1
ATOM 1292 C C . THR A 1 162 ? -17.679 15.479 12.370 1.00 88.19 162 THR A C 1
ATOM 1294 O O . THR A 1 162 ? -16.968 15.613 11.379 1.00 88.19 162 THR A O 1
ATOM 1297 N N . LYS A 1 163 ? -17.169 15.450 13.608 1.00 91.00 163 LYS A N 1
ATOM 1298 C CA . LYS A 1 163 ? -15.724 15.531 13.866 1.00 91.00 163 LYS A CA 1
ATOM 1299 C C . LYS A 1 163 ? -14.986 14.309 13.311 1.00 91.00 163 LYS A C 1
ATOM 1301 O O . LYS A 1 163 ? -13.902 14.466 12.765 1.00 91.00 163 LYS A O 1
ATOM 1306 N N . PHE A 1 164 ? -15.579 13.116 13.409 1.00 85.75 164 PHE A N 1
ATOM 1307 C CA . PHE A 1 164 ? -15.031 11.904 12.794 1.00 85.75 164 PHE A CA 1
ATOM 1308 C C . PHE A 1 164 ? -14.897 12.055 11.272 1.00 85.75 164 PHE A C 1
ATOM 1310 O O . PHE A 1 164 ? -13.810 11.854 10.738 1.00 85.75 164 PHE A O 1
ATOM 1317 N N . VAL A 1 165 ? -15.964 12.479 10.586 1.00 86.81 165 VAL A N 1
ATOM 1318 C CA . VAL A 1 165 ? -15.941 12.737 9.136 1.00 86.81 165 VAL A CA 1
ATOM 1319 C C . VAL A 1 165 ? -14.904 13.808 8.793 1.00 86.81 165 VAL A C 1
ATOM 1321 O O . VAL A 1 165 ? -14.113 13.610 7.877 1.00 86.81 165 VAL A O 1
ATOM 1324 N N . GLY A 1 166 ? -14.835 14.898 9.564 1.00 92.62 166 GLY A N 1
ATOM 1325 C CA . GLY A 1 166 ? -13.825 15.944 9.383 1.00 92.62 166 GLY A CA 1
ATOM 1326 C C . GLY A 1 166 ? -12.387 15.427 9.499 1.00 92.62 166 GLY A C 1
ATOM 1327 O O . GLY A 1 166 ? -11.539 15.813 8.701 1.00 92.62 166 GLY A O 1
ATOM 1328 N N . LEU A 1 167 ? -12.112 14.511 10.433 1.00 91.62 167 LEU A N 1
ATOM 1329 C CA . LEU A 1 167 ? -10.795 13.880 10.578 1.00 91.62 167 LEU A CA 1
ATOM 1330 C C . LEU A 1 167 ? -10.453 12.951 9.406 1.00 91.62 167 LEU A C 1
ATOM 1332 O O . LEU A 1 167 ? -9.304 12.931 8.977 1.00 91.62 167 LEU A O 1
ATOM 1336 N N . VAL A 1 168 ? -11.432 12.221 8.865 1.00 87.75 168 VAL A N 1
ATOM 1337 C CA . VAL A 1 168 ? -11.240 11.393 7.660 1.00 87.75 168 VAL A CA 1
ATOM 1338 C C . VAL A 1 168 ? -10.965 12.268 6.434 1.00 87.75 168 VAL A C 1
ATOM 1340 O O . VAL A 1 168 ? -10.051 11.983 5.666 1.00 87.75 168 VAL A O 1
ATOM 1343 N N . LEU A 1 169 ? -11.703 13.367 6.260 1.00 89.94 169 LEU A N 1
ATOM 1344 C CA . LEU A 1 169 ? -11.449 14.314 5.168 1.00 89.94 169 LEU A CA 1
ATOM 1345 C C . LEU A 1 169 ? -10.075 14.983 5.306 1.00 89.94 169 LEU A C 1
ATOM 1347 O O . LEU A 1 169 ? -9.361 15.126 4.315 1.00 89.94 169 LEU A O 1
ATOM 1351 N N . ALA A 1 170 ? -9.675 15.336 6.531 1.00 92.44 170 ALA A N 1
ATOM 1352 C CA . ALA A 1 170 ? -8.339 15.854 6.810 1.00 92.44 170 ALA A CA 1
ATOM 1353 C C . ALA A 1 170 ? -7.243 14.823 6.490 1.00 92.44 170 ALA A C 1
ATOM 1355 O O . ALA A 1 170 ? -6.204 15.196 5.949 1.00 92.44 170 ALA A O 1
ATOM 1356 N N . ASP A 1 171 ? -7.478 13.536 6.769 1.00 90.25 171 ASP A N 1
ATOM 1357 C CA . ASP A 1 171 ? -6.561 12.450 6.409 1.00 90.25 171 ASP A CA 1
ATOM 1358 C C . ASP A 1 171 ? -6.318 12.406 4.898 1.00 90.25 171 ASP A C 1
ATOM 1360 O O . ASP A 1 171 ? -5.166 12.460 4.460 1.00 90.25 171 ASP A O 1
ATOM 1364 N N . ILE A 1 172 ? -7.397 12.414 4.112 1.00 88.38 172 ILE A N 1
ATOM 1365 C CA . ILE A 1 172 ? -7.346 12.404 2.645 1.00 88.38 172 ILE A CA 1
ATOM 1366 C C . ILE A 1 172 ? -6.615 13.644 2.115 1.00 88.38 172 ILE A C 1
ATOM 1368 O O . ILE A 1 172 ? -5.704 13.515 1.296 1.00 88.38 172 ILE A O 1
ATOM 1372 N N . ALA A 1 173 ? -6.967 14.839 2.601 1.00 91.75 173 ALA A N 1
ATOM 1373 C CA . ALA A 1 173 ? -6.357 16.094 2.156 1.00 91.75 173 ALA A CA 1
ATOM 1374 C C . ALA A 1 173 ? -4.849 16.144 2.450 1.00 91.75 173 ALA A C 1
ATOM 1376 O O . ALA A 1 173 ? -4.051 16.521 1.592 1.00 91.75 173 ALA A O 1
ATOM 1377 N N . LEU A 1 174 ? -4.438 15.713 3.644 1.00 91.69 174 LEU A N 1
ATOM 1378 C CA . LEU A 1 174 ? -3.027 15.653 4.015 1.00 91.69 174 LEU A CA 1
ATOM 1379 C C . LEU A 1 174 ? -2.266 14.568 3.236 1.00 91.69 174 LEU A C 1
ATOM 1381 O O . LEU A 1 174 ? -1.109 14.788 2.889 1.00 91.69 174 LEU A O 1
ATOM 1385 N N . SER A 1 175 ? -2.892 13.427 2.918 1.00 89.88 175 SER A N 1
ATOM 1386 C CA . SER A 1 175 ? -2.290 12.420 2.025 1.00 89.88 175 SER A CA 1
ATOM 1387 C C . SER A 1 175 ? -2.070 12.970 0.617 1.00 89.88 175 SER A C 1
ATOM 1389 O O . SER A 1 175 ? -1.000 12.751 0.046 1.00 89.88 175 SER A O 1
ATOM 1391 N N . ALA A 1 176 ? -3.032 13.730 0.085 1.00 88.06 176 ALA A N 1
ATOM 1392 C CA . ALA A 1 176 ? -2.889 14.402 -1.202 1.00 88.06 176 ALA A CA 1
ATOM 1393 C C . ALA A 1 176 ? -1.733 15.413 -1.177 1.00 88.06 176 ALA A C 1
ATOM 1395 O O . ALA A 1 176 ? -0.887 15.394 -2.068 1.00 88.06 176 ALA A O 1
ATOM 1396 N N . LEU A 1 177 ? -1.642 16.237 -0.127 1.00 90.19 177 LEU A N 1
ATOM 1397 C CA . LEU A 1 177 ? -0.551 17.201 0.036 1.00 90.19 177 LEU A CA 1
ATOM 1398 C C . LEU A 1 177 ? 0.820 16.514 0.117 1.00 90.19 177 LEU A C 1
ATOM 1400 O O . LEU A 1 177 ? 1.758 16.940 -0.554 1.00 90.19 177 LEU A O 1
ATOM 1404 N N . LEU A 1 178 ? 0.935 15.431 0.894 1.00 89.88 178 LEU A N 1
ATOM 1405 C CA . LEU A 1 178 ? 2.162 14.632 0.965 1.00 89.88 178 LEU A CA 1
ATOM 1406 C C . LEU A 1 178 ? 2.514 14.011 -0.391 1.00 89.88 178 LEU A C 1
ATOM 1408 O O . LEU A 1 178 ? 3.684 14.000 -0.761 1.00 89.88 178 LEU A O 1
ATOM 1412 N N . GLY A 1 179 ? 1.519 13.532 -1.143 1.00 86.19 179 GLY A N 1
ATOM 1413 C CA . GLY A 1 179 ? 1.719 12.962 -2.478 1.00 86.19 179 GLY A CA 1
ATOM 1414 C C . GLY A 1 179 ? 2.205 13.999 -3.488 1.00 86.19 179 GLY A C 1
ATOM 1415 O O . GLY A 1 179 ? 3.118 13.721 -4.269 1.00 86.19 179 GLY A O 1
ATOM 1416 N N . LEU A 1 180 ? 1.646 15.212 -3.446 1.00 84.94 180 LEU A N 1
ATOM 1417 C CA . LEU A 1 180 ? 2.101 16.340 -4.264 1.00 84.94 180 LEU A CA 1
ATOM 1418 C C . LEU A 1 180 ? 3.532 16.745 -3.905 1.00 84.94 180 LEU A C 1
ATOM 1420 O O . LEU A 1 180 ? 4.356 16.926 -4.798 1.00 84.94 180 LEU A O 1
ATOM 1424 N N . LEU A 1 181 ? 3.851 16.828 -2.611 1.00 86.00 181 LEU A N 1
ATOM 1425 C CA . LEU A 1 181 ? 5.197 17.154 -2.142 1.00 86.00 181 LEU A CA 1
ATOM 1426 C C . LEU A 1 181 ? 6.220 16.091 -2.563 1.00 86.00 181 LEU A C 1
ATOM 1428 O O . LEU A 1 181 ? 7.288 16.436 -3.062 1.00 86.00 181 LEU A O 1
ATOM 1432 N N . ALA A 1 182 ? 5.887 14.808 -2.402 1.00 85.00 182 ALA A N 1
ATOM 1433 C CA . ALA A 1 182 ? 6.714 13.688 -2.845 1.00 85.00 182 ALA A CA 1
ATOM 1434 C C . ALA A 1 182 ? 6.993 13.765 -4.349 1.00 85.00 182 ALA A C 1
ATOM 1436 O O . ALA A 1 182 ? 8.137 13.675 -4.788 1.00 85.00 182 ALA A O 1
ATOM 1437 N N . THR A 1 183 ? 5.942 14.005 -5.131 1.00 79.62 183 THR A N 1
ATOM 1438 C CA . THR A 1 183 ? 6.015 14.157 -6.585 1.00 79.62 183 THR A CA 1
ATOM 1439 C C . THR A 1 183 ? 6.904 15.334 -6.986 1.00 79.62 183 THR A C 1
ATOM 1441 O O . THR A 1 183 ? 7.784 15.178 -7.832 1.00 79.62 183 THR A O 1
ATOM 1444 N N . ALA A 1 184 ? 6.730 16.493 -6.347 1.00 81.25 184 ALA A N 1
ATOM 1445 C CA . ALA A 1 184 ? 7.554 17.672 -6.590 1.00 81.25 184 ALA A CA 1
ATOM 1446 C C . ALA A 1 184 ? 9.029 17.424 -6.237 1.00 81.25 184 ALA A C 1
ATOM 1448 O O . ALA A 1 184 ? 9.917 17.818 -6.990 1.00 81.25 184 ALA A O 1
ATOM 1449 N N . LEU A 1 185 ? 9.298 16.720 -5.132 1.00 82.81 185 LEU A N 1
ATOM 1450 C CA . LEU A 1 185 ? 10.654 16.361 -4.725 1.00 82.81 185 LEU A CA 1
ATOM 1451 C C . LEU A 1 185 ? 11.311 15.407 -5.728 1.00 82.81 185 LEU A C 1
ATOM 1453 O O . LEU A 1 185 ? 12.459 15.627 -6.104 1.00 82.81 185 LEU A O 1
ATOM 1457 N N . VAL A 1 186 ? 10.589 14.385 -6.199 1.00 78.75 186 VAL A N 1
ATOM 1458 C CA . VAL A 1 186 ? 11.076 13.478 -7.253 1.00 78.75 186 VAL A CA 1
ATOM 1459 C C . VAL A 1 186 ? 11.406 14.264 -8.514 1.00 78.75 186 VAL A C 1
ATOM 1461 O O . VAL A 1 186 ? 12.501 14.112 -9.050 1.00 78.75 186 VAL A O 1
ATOM 1464 N N . ALA A 1 187 ? 10.497 15.133 -8.963 1.00 74.81 187 ALA A N 1
ATOM 1465 C CA . ALA A 1 187 ? 10.713 15.962 -10.142 1.00 74.81 187 ALA A CA 1
ATOM 1466 C C . ALA A 1 187 ? 11.954 16.856 -9.987 1.00 74.81 187 ALA A C 1
ATOM 1468 O O . ALA A 1 187 ? 12.763 16.939 -10.907 1.00 74.81 187 ALA A O 1
ATOM 1469 N N . TYR A 1 188 ? 12.147 17.458 -8.810 1.00 79.38 188 TYR A N 1
ATOM 1470 C CA . TYR A 1 188 ? 13.318 18.279 -8.504 1.00 79.38 188 TYR A CA 1
ATOM 1471 C C . TYR A 1 188 ? 14.624 17.472 -8.475 1.00 79.38 188 TYR A C 1
ATOM 1473 O O . TYR A 1 188 ? 15.637 17.907 -9.016 1.00 79.38 188 TYR A O 1
ATOM 1481 N N . VAL A 1 189 ? 14.616 16.277 -7.880 1.00 78.94 189 VAL A N 1
ATOM 1482 C CA . VAL A 1 189 ? 15.786 15.386 -7.846 1.00 78.94 189 VAL A CA 1
ATOM 1483 C C . VAL A 1 189 ? 16.139 14.915 -9.251 1.00 78.94 189 VAL A C 1
ATOM 1485 O O . VAL A 1 189 ? 17.297 15.006 -9.649 1.00 78.94 189 VAL A O 1
ATOM 1488 N N . VAL A 1 190 ? 15.155 14.475 -10.037 1.00 72.56 190 VAL A N 1
ATOM 1489 C CA . VAL A 1 190 ? 15.376 14.145 -11.448 1.00 72.56 190 VAL A CA 1
ATOM 1490 C C . VAL A 1 190 ? 15.969 15.358 -12.162 1.00 72.56 190 VAL A C 1
ATOM 1492 O O . VAL A 1 190 ? 17.034 15.235 -12.747 1.00 72.56 190 VAL A O 1
ATOM 1495 N N . TRP A 1 191 ? 15.374 16.543 -12.025 1.00 71.19 191 TRP A N 1
ATOM 1496 C CA . TRP A 1 191 ? 15.890 17.783 -12.614 1.00 71.19 191 TRP A CA 1
ATOM 1497 C C . TRP A 1 191 ? 17.357 18.068 -12.248 1.00 71.19 191 TRP A C 1
ATOM 1499 O O . TRP A 1 191 ? 18.142 18.437 -13.120 1.00 71.19 191 TRP A O 1
ATOM 1509 N N . LEU A 1 192 ? 17.749 17.842 -10.992 1.00 74.94 192 LEU A N 1
ATOM 1510 C CA . LEU A 1 192 ? 19.101 18.117 -10.504 1.00 74.94 192 LEU A CA 1
ATOM 1511 C C . LEU A 1 192 ? 20.133 17.087 -10.982 1.00 74.94 192 LEU A C 1
ATOM 1513 O O . LEU A 1 192 ? 21.259 17.453 -11.310 1.00 74.94 192 LEU A O 1
ATOM 1517 N N . PHE A 1 193 ? 19.771 15.803 -11.026 1.00 69.50 193 PHE A N 1
ATOM 1518 C CA . PHE A 1 193 ? 20.719 14.725 -11.318 1.00 69.50 193 PHE A CA 1
ATOM 1519 C C . PHE A 1 193 ? 20.758 14.317 -12.792 1.00 69.50 193 PHE A C 1
ATOM 1521 O O . PHE A 1 193 ? 21.807 13.886 -13.271 1.00 69.50 193 PHE A O 1
ATOM 1528 N N . PHE A 1 194 ? 19.663 14.468 -13.538 1.00 66.00 194 PHE A N 1
ATOM 1529 C CA . PHE A 1 194 ? 19.579 14.032 -14.936 1.00 66.00 194 PHE A CA 1
ATOM 1530 C C . PHE A 1 194 ? 20.670 14.624 -15.854 1.00 66.00 194 PHE A C 1
ATOM 1532 O O . PHE A 1 194 ? 21.213 13.865 -16.660 1.00 66.00 194 PHE A O 1
ATOM 1539 N N . PRO A 1 195 ? 21.090 15.903 -15.709 1.00 64.19 195 PRO A N 1
ATOM 1540 C CA . PRO A 1 195 ? 22.187 16.468 -16.500 1.00 64.19 195 PRO A CA 1
ATOM 1541 C C . PRO A 1 195 ? 23.534 15.760 -16.299 1.00 64.19 195 PRO A C 1
ATOM 1543 O O . PRO A 1 195 ? 24.327 15.675 -17.232 1.00 64.19 195 PRO A O 1
ATOM 1546 N N . PHE A 1 196 ? 23.795 15.215 -15.107 1.00 62.38 196 PHE A N 1
ATOM 1547 C CA . PHE A 1 196 ? 25.045 14.506 -14.808 1.00 62.38 196 PHE A CA 1
ATOM 1548 C C . PHE A 1 196 ? 25.074 13.097 -15.403 1.00 62.38 196 PHE A C 1
ATOM 1550 O O . PHE A 1 196 ? 26.137 12.586 -15.747 1.00 62.38 196 PHE A O 1
ATOM 1557 N N . TYR A 1 197 ? 23.905 12.472 -15.558 1.00 59.19 197 TYR A N 1
ATOM 1558 C CA . TYR A 1 197 ? 23.793 11.138 -16.140 1.00 59.19 197 TYR A CA 1
ATOM 1559 C C . TYR A 1 197 ? 23.800 11.141 -17.666 1.00 59.19 197 TYR A C 1
ATOM 1561 O O . TYR A 1 197 ? 23.823 10.062 -18.246 1.00 59.19 197 TYR A O 1
ATOM 1569 N N . LEU A 1 198 ? 23.783 12.282 -18.350 1.00 59.53 198 LEU A N 1
ATOM 1570 C CA . LEU A 1 198 ? 23.787 12.329 -19.811 1.00 59.53 198 LEU A CA 1
ATOM 1571 C C . LEU A 1 198 ? 24.767 13.429 -20.275 1.00 59.53 198 LEU A C 1
ATOM 1573 O O . LEU A 1 198 ? 24.390 14.593 -20.361 1.00 59.53 198 LEU A O 1
ATOM 1577 N N . PRO A 1 199 ? 26.031 13.085 -20.593 1.00 51.94 199 PRO A N 1
ATOM 1578 C CA . PRO A 1 199 ? 27.085 14.061 -20.910 1.00 51.94 199 PRO A CA 1
ATOM 1579 C C . PRO A 1 199 ? 26.760 14.999 -22.086 1.00 51.94 199 PRO A C 1
ATOM 1581 O O . PRO A 1 199 ? 27.210 16.140 -22.109 1.00 51.94 199 PRO A O 1
ATOM 1584 N N . ASN A 1 200 ? 25.912 14.557 -23.022 1.00 56.47 200 ASN A N 1
ATOM 1585 C CA . ASN A 1 200 ? 25.450 15.352 -24.169 1.00 56.47 200 ASN A CA 1
ATOM 1586 C C . ASN A 1 200 ? 24.084 16.025 -23.929 1.00 56.47 200 ASN A C 1
ATOM 1588 O O . ASN A 1 200 ? 23.474 16.562 -24.853 1.00 56.47 200 ASN A O 1
ATOM 1592 N N . PHE A 1 201 ? 23.566 15.993 -22.699 1.00 54.31 201 PHE A N 1
ATOM 1593 C CA . PHE A 1 201 ? 22.237 16.513 -22.386 1.00 54.31 201 PHE A CA 1
ATOM 1594 C C . PHE A 1 201 ? 22.201 18.016 -22.201 1.00 54.31 201 PHE A C 1
ATOM 1596 O O . PHE A 1 201 ? 21.118 18.568 -22.256 1.00 54.31 201 PHE A O 1
ATOM 1603 N N . GLY A 1 202 ? 23.327 18.708 -22.011 1.00 55.94 202 GLY A N 1
ATOM 1604 C CA . GLY A 1 202 ? 23.318 20.163 -21.803 1.00 55.94 202 GLY A CA 1
ATOM 1605 C C . GLY A 1 202 ? 22.593 20.935 -22.919 1.00 55.94 202 GLY A C 1
ATOM 1606 O O . GLY A 1 202 ? 21.850 21.878 -22.646 1.00 55.94 202 GLY A O 1
ATOM 1607 N N . SER A 1 203 ? 22.730 20.488 -24.171 1.00 55.38 203 SER A N 1
ATOM 1608 C CA . SER A 1 203 ? 22.034 21.055 -25.334 1.00 55.38 203 SER A CA 1
ATOM 1609 C C . SER A 1 203 ? 20.557 20.640 -25.400 1.00 55.38 203 SER A C 1
ATOM 1611 O O . SER A 1 203 ? 19.691 21.493 -25.602 1.00 55.38 203 SER A O 1
ATOM 1613 N N . SER A 1 204 ? 20.250 19.363 -25.144 1.00 53.03 204 SER A N 1
ATOM 1614 C CA . SER A 1 204 ? 18.871 18.843 -25.080 1.00 53.03 204 SER A CA 1
ATOM 1615 C C . SER A 1 204 ? 18.085 19.430 -23.904 1.00 53.03 204 SER A C 1
ATOM 1617 O O . SER A 1 204 ? 16.901 19.710 -24.023 1.00 53.03 204 SER A O 1
ATOM 1619 N N . TRP A 1 205 ? 18.748 19.706 -22.786 1.00 52.41 205 TRP A N 1
ATOM 1620 C CA . TRP A 1 205 ? 18.184 20.289 -21.578 1.00 52.41 205 TRP A CA 1
ATOM 1621 C C . TRP A 1 205 ? 17.822 21.748 -21.755 1.00 52.41 205 TRP A C 1
ATOM 1623 O O . TRP A 1 205 ? 16.813 22.194 -21.226 1.00 52.41 205 TRP A O 1
ATOM 1633 N N . LYS A 1 206 ? 18.608 22.505 -22.522 1.00 55.34 206 LYS A N 1
ATOM 1634 C CA . LYS A 1 206 ? 18.251 23.883 -22.851 1.00 55.34 206 LYS A CA 1
ATOM 1635 C C . LYS A 1 206 ? 16.987 23.925 -23.711 1.00 55.34 206 LYS A C 1
ATOM 1637 O O . LYS A 1 206 ? 16.168 24.802 -23.485 1.00 55.34 206 LYS A O 1
ATOM 1642 N N . ALA A 1 207 ? 16.789 22.953 -24.609 1.00 52.53 207 ALA A N 1
ATOM 1643 C CA . ALA A 1 207 ? 15.569 22.794 -25.409 1.00 52.53 207 ALA A CA 1
ATOM 1644 C C . ALA A 1 207 ? 14.385 22.225 -24.600 1.00 52.53 207 ALA A C 1
ATOM 1646 O O . ALA A 1 207 ? 13.247 22.647 -24.781 1.00 52.53 207 ALA A O 1
ATOM 1647 N N . ILE A 1 208 ? 14.644 21.294 -23.680 1.00 50.12 208 ILE A N 1
ATOM 1648 C CA . ILE A 1 208 ? 13.634 20.714 -22.791 1.00 50.12 208 ILE A CA 1
ATOM 1649 C C . ILE A 1 208 ? 13.203 21.732 -21.737 1.00 50.12 208 ILE A C 1
ATOM 1651 O O . ILE A 1 208 ? 12.020 21.858 -21.517 1.00 50.12 208 ILE A O 1
ATOM 1655 N N . SER A 1 209 ? 14.096 22.512 -21.130 1.00 50.62 209 SER A N 1
ATOM 1656 C CA . SER A 1 209 ? 13.739 23.522 -20.116 1.00 50.62 209 SER A CA 1
ATOM 1657 C C . SER A 1 209 ? 13.128 24.800 -20.698 1.00 50.62 209 SER A C 1
ATOM 1659 O O . SER A 1 209 ? 12.453 25.524 -19.976 1.00 50.62 209 SER A O 1
ATOM 1661 N N . THR A 1 210 ? 13.321 25.077 -21.994 1.00 49.66 210 THR A N 1
ATOM 1662 C CA . THR A 1 210 ? 12.602 26.159 -22.696 1.00 49.66 210 THR A CA 1
ATOM 1663 C C . THR A 1 210 ? 11.232 25.730 -23.224 1.00 49.66 210 THR A C 1
ATOM 1665 O O . THR A 1 210 ? 10.363 26.585 -23.352 1.00 49.66 210 THR A O 1
ATOM 1668 N N . ASN A 1 211 ? 11.008 24.435 -23.496 1.00 41.91 211 ASN A N 1
ATOM 1669 C CA . ASN A 1 211 ? 9.704 23.907 -23.935 1.00 41.91 211 ASN A CA 1
ATOM 1670 C C . ASN A 1 211 ? 8.866 23.306 -22.794 1.00 41.91 211 ASN A C 1
ATOM 1672 O O . ASN A 1 211 ? 7.642 23.406 -22.805 1.00 41.91 211 ASN A O 1
ATOM 1676 N N . LEU A 1 212 ? 9.508 22.735 -21.775 1.00 42.09 212 LEU A N 1
ATOM 1677 C CA . LEU A 1 212 ? 8.935 22.563 -20.449 1.00 42.09 212 LEU A CA 1
ATOM 1678 C C . LEU A 1 212 ? 8.942 23.945 -19.809 1.00 42.09 212 LEU A C 1
ATOM 1680 O O . LEU A 1 212 ? 9.774 24.257 -18.957 1.00 42.09 212 LEU A O 1
ATOM 1684 N N . ASN A 1 213 ? 7.957 24.765 -20.174 1.00 38.50 213 ASN A N 1
ATOM 1685 C CA . ASN A 1 213 ? 7.369 25.596 -19.143 1.00 38.50 213 ASN A CA 1
ATOM 1686 C C . ASN A 1 213 ? 7.083 24.632 -17.986 1.00 38.50 213 ASN A C 1
ATOM 1688 O O . ASN A 1 213 ? 6.174 23.808 -18.080 1.00 38.50 213 ASN A O 1
ATOM 1692 N N . PHE A 1 214 ? 7.864 24.714 -16.905 1.00 39.66 214 PHE A N 1
ATOM 1693 C CA . PHE A 1 214 ? 7.448 24.260 -15.583 1.00 39.66 214 PHE A CA 1
ATOM 1694 C C . PHE A 1 214 ? 6.272 25.152 -15.144 1.00 39.66 214 PHE A C 1
ATOM 1696 O O . PHE A 1 214 ? 6.284 25.781 -14.090 1.00 39.66 214 PHE A O 1
ATOM 1703 N N . SER A 1 215 ? 5.226 25.229 -15.969 1.00 38.50 215 SER A N 1
ATOM 1704 C CA . SER A 1 215 ? 3.871 25.261 -15.478 1.00 38.50 215 SER A CA 1
ATOM 1705 C C . SER A 1 215 ? 3.852 24.128 -14.469 1.00 38.50 215 SER A C 1
ATOM 1707 O O . SER A 1 215 ? 3.983 22.962 -14.845 1.00 38.50 215 SER A O 1
ATOM 1709 N N . PHE A 1 216 ? 3.843 24.467 -13.178 1.00 38.06 216 PHE A N 1
ATOM 1710 C CA . PHE A 1 216 ? 3.435 23.544 -12.129 1.00 38.06 216 PHE A CA 1
ATOM 1711 C C . PHE A 1 216 ? 2.363 22.651 -12.726 1.00 38.06 216 PHE A C 1
ATOM 1713 O O . PHE A 1 216 ? 1.424 23.232 -13.273 1.00 38.06 216 PHE A O 1
ATOM 1720 N N . ILE A 1 217 ? 2.554 21.319 -12.692 1.00 42.62 217 ILE A N 1
ATOM 1721 C CA . ILE A 1 217 ? 1.572 20.333 -13.170 1.00 42.62 217 ILE A CA 1
ATOM 1722 C C . ILE A 1 217 ? 0.211 20.922 -12.846 1.00 42.62 217 ILE A C 1
ATOM 1724 O O . ILE A 1 217 ? -0.125 21.072 -11.664 1.00 42.62 217 ILE A O 1
ATOM 1728 N N . THR A 1 218 ? -0.493 21.413 -13.868 1.00 49.34 218 THR A N 1
ATOM 1729 C CA . THR A 1 218 ? -1.725 22.130 -13.588 1.00 49.34 218 THR A CA 1
ATOM 1730 C C . THR A 1 218 ? -2.670 21.102 -12.990 1.00 49.34 218 THR A C 1
ATOM 1732 O O . THR A 1 218 ? -2.524 19.897 -13.217 1.00 49.34 218 THR A O 1
ATOM 1735 N N . PHE A 1 219 ? -3.649 21.529 -12.196 1.00 44.44 219 PHE A N 1
ATOM 1736 C CA . PHE A 1 219 ? -4.642 20.575 -11.702 1.00 44.44 219 PHE A CA 1
ATOM 1737 C C . PHE A 1 219 ? -5.278 19.787 -12.865 1.00 44.44 219 PHE A C 1
ATOM 1739 O O . PHE A 1 219 ? -5.601 18.616 -12.701 1.00 44.44 219 PHE A O 1
ATOM 1746 N N . GLN A 1 220 ? -5.351 20.391 -14.057 1.00 50.34 220 GLN A N 1
ATOM 1747 C CA . GLN A 1 220 ? -5.776 19.726 -15.281 1.00 50.34 220 GLN A CA 1
ATOM 1748 C C . GLN A 1 220 ? -4.775 18.674 -15.781 1.00 50.34 220 GLN A C 1
ATOM 1750 O O . GLN A 1 220 ? -5.198 17.554 -16.026 1.00 50.34 220 GLN A O 1
ATOM 1755 N N . ASP A 1 221 ? -3.469 18.962 -15.840 1.00 49.00 221 ASP A N 1
ATOM 1756 C CA . ASP A 1 221 ? -2.446 17.955 -16.188 1.00 49.00 221 ASP A CA 1
ATOM 1757 C C . ASP A 1 221 ? -2.459 16.780 -15.200 1.00 49.00 221 ASP A C 1
ATOM 1759 O O . ASP A 1 221 ? -2.312 15.619 -15.576 1.00 49.00 221 ASP A O 1
ATOM 1763 N N . PHE A 1 222 ? -2.688 17.073 -13.917 1.00 46.50 222 PHE A N 1
ATOM 1764 C CA . PHE A 1 222 ? -2.873 16.061 -12.884 1.00 46.50 222 PHE A CA 1
ATOM 1765 C C . PHE A 1 222 ? -4.132 15.215 -13.132 1.00 46.50 222 PHE A C 1
ATOM 1767 O O . PHE A 1 222 ? -4.056 13.988 -13.072 1.00 46.50 222 PHE A O 1
ATOM 1774 N N . LEU A 1 223 ? -5.274 15.832 -13.451 1.00 47.88 223 LEU A N 1
ATOM 1775 C CA . LEU A 1 223 ? -6.499 15.114 -13.820 1.00 47.88 223 LEU A CA 1
ATOM 1776 C C . LEU A 1 223 ? -6.332 14.303 -15.110 1.00 47.88 223 LEU A C 1
ATOM 1778 O O . LEU A 1 223 ? -6.862 13.199 -15.200 1.00 47.88 223 LEU A O 1
ATOM 1782 N N . ASP A 1 224 ? -5.569 14.801 -16.077 1.00 52.03 224 ASP A N 1
ATOM 1783 C CA . ASP A 1 224 ? -5.294 14.114 -17.335 1.00 52.03 224 ASP A CA 1
ATOM 1784 C C . ASP A 1 224 ? -4.425 12.869 -17.082 1.00 52.03 224 ASP A C 1
ATOM 1786 O O . ASP A 1 224 ? -4.768 11.780 -17.551 1.00 52.03 224 ASP A O 1
ATOM 1790 N N . ILE A 1 225 ? -3.405 12.979 -16.216 1.00 48.94 225 ILE A N 1
ATOM 1791 C CA . ILE A 1 225 ? -2.608 11.847 -15.706 1.00 48.94 225 ILE A CA 1
ATOM 1792 C C . ILE A 1 225 ? -3.487 10.839 -14.944 1.00 48.94 225 ILE A C 1
ATOM 1794 O O . ILE A 1 225 ? -3.362 9.631 -15.161 1.00 48.94 225 ILE A O 1
ATOM 1798 N N . LEU A 1 226 ? -4.386 11.306 -14.068 1.00 40.78 226 LEU A N 1
ATOM 1799 C CA . LEU A 1 226 ? -5.317 10.442 -13.327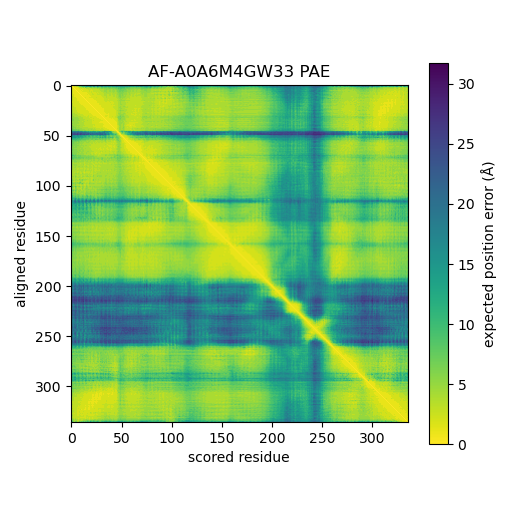 1.00 40.78 226 LEU A CA 1
ATOM 1800 C C . LEU A 1 226 ? -6.324 9.743 -14.251 1.00 40.78 226 LEU A C 1
ATOM 1802 O O . LEU A 1 226 ? -6.694 8.597 -14.009 1.00 40.78 226 LEU A O 1
ATOM 1806 N N . SER A 1 227 ? -6.775 10.419 -15.307 1.00 46.62 227 SER A N 1
ATOM 1807 C CA . SER A 1 227 ? -7.798 9.911 -16.223 1.00 46.62 227 SER A CA 1
ATOM 1808 C C . SER A 1 227 ? -7.285 8.837 -17.184 1.00 46.62 227 SER A C 1
ATOM 1810 O O . SER A 1 227 ? -8.069 8.318 -17.979 1.00 46.62 227 SER A O 1
ATOM 1812 N N . LEU A 1 228 ? -5.981 8.519 -17.145 1.00 44.22 228 LEU A N 1
ATOM 1813 C CA . LEU A 1 228 ? -5.296 7.649 -18.108 1.00 44.22 228 LEU A CA 1
ATOM 1814 C C . LEU A 1 228 ? -5.532 8.054 -19.574 1.00 44.22 228 LEU A C 1
ATOM 1816 O O . LEU A 1 228 ? -5.209 7.281 -20.481 1.00 44.22 228 LEU A O 1
ATOM 1820 N N . LYS A 1 229 ? -6.055 9.259 -19.841 1.00 45.28 229 LYS A N 1
ATOM 1821 C CA . LYS A 1 229 ? -6.044 9.833 -21.178 1.00 45.28 229 LYS A CA 1
ATOM 1822 C C . LYS A 1 229 ? -4.591 10.141 -21.474 1.00 45.28 229 LYS A C 1
ATOM 1824 O O . LYS A 1 229 ? -4.057 11.152 -21.033 1.00 45.28 229 LYS A O 1
ATOM 1829 N N . ALA A 1 230 ? -3.941 9.232 -22.196 1.00 45.41 230 ALA A N 1
ATOM 1830 C CA . ALA A 1 230 ? -2.693 9.533 -22.868 1.00 45.41 230 ALA A CA 1
ATOM 1831 C C . ALA A 1 230 ? -2.932 10.835 -23.630 1.00 45.41 230 ALA A C 1
ATOM 1833 O O . ALA A 1 230 ? -3.729 10.841 -24.565 1.00 45.41 230 ALA A O 1
ATOM 1834 N N . ASN A 1 231 ? -2.341 11.940 -23.174 1.00 45.19 231 ASN A N 1
ATOM 1835 C CA . ASN A 1 231 ? -2.423 13.188 -23.903 1.00 45.19 231 ASN A CA 1
ATOM 1836 C C . ASN A 1 231 ? -1.669 12.938 -25.218 1.00 45.19 231 ASN A C 1
ATOM 1838 O O . ASN A 1 231 ? -0.440 12.815 -25.183 1.00 45.19 231 ASN A O 1
ATOM 1842 N N . PRO A 1 232 ? -2.353 12.792 -26.369 1.00 47.19 232 PRO A N 1
ATOM 1843 C CA . PRO A 1 232 ? -1.695 12.389 -27.611 1.00 47.19 232 PRO A CA 1
ATOM 1844 C C . PRO A 1 232 ? -0.715 13.464 -28.106 1.00 47.19 232 PRO A C 1
ATOM 1846 O O . PRO A 1 232 ? 0.066 13.215 -29.021 1.00 47.19 232 PRO A O 1
ATOM 1849 N N . GLY A 1 233 ? -0.777 14.665 -27.516 1.00 41.31 233 GLY A N 1
ATOM 1850 C CA . GLY A 1 233 ? -0.009 15.837 -27.911 1.00 41.31 233 GLY A CA 1
ATOM 1851 C C . GLY A 1 233 ? 1.399 15.941 -27.326 1.00 41.31 233 GLY A C 1
ATOM 1852 O O . GLY A 1 233 ? 2.181 16.732 -27.848 1.00 41.31 233 GLY A O 1
ATOM 1853 N N . ILE A 1 234 ? 1.774 15.167 -26.298 1.00 44.84 234 ILE A N 1
ATOM 1854 C CA . ILE A 1 234 ? 3.153 15.213 -25.776 1.00 44.84 234 ILE A CA 1
ATOM 1855 C C . ILE A 1 234 ? 4.009 14.218 -26.566 1.00 44.84 234 ILE A C 1
ATOM 1857 O O . ILE A 1 234 ? 4.254 13.085 -26.149 1.00 44.84 234 ILE A O 1
ATOM 1861 N N . GLN A 1 235 ? 4.445 14.641 -27.752 1.00 47.00 235 GLN A N 1
ATOM 1862 C CA . GLN A 1 235 ? 5.510 13.959 -28.484 1.00 47.00 235 GLN A CA 1
ATOM 1863 C C . GLN A 1 235 ? 6.852 14.394 -27.898 1.00 47.00 235 GLN A C 1
ATOM 1865 O O . GLN A 1 235 ? 7.295 15.523 -28.119 1.00 47.00 235 GLN A O 1
ATOM 1870 N N . MET A 1 236 ? 7.518 13.503 -27.160 1.00 45.53 236 MET A N 1
ATOM 1871 C CA . MET A 1 236 ? 8.919 13.728 -26.820 1.00 45.53 236 MET A CA 1
ATOM 1872 C C . MET A 1 236 ? 9.755 13.375 -28.043 1.00 45.53 236 MET A C 1
ATOM 1874 O O . MET A 1 236 ? 9.829 12.225 -28.473 1.00 45.53 236 MET A O 1
ATOM 1878 N N . THR A 1 237 ? 10.344 14.403 -28.642 1.00 47.88 237 THR A N 1
ATOM 1879 C CA . THR A 1 237 ? 11.265 14.235 -29.760 1.00 47.88 237 THR A CA 1
ATOM 1880 C C . THR A 1 237 ? 12.680 14.202 -29.201 1.00 47.88 237 THR A C 1
ATOM 1882 O O . THR A 1 237 ? 13.232 15.234 -28.821 1.00 47.88 237 THR A O 1
ATOM 1885 N N . TRP A 1 238 ? 13.266 13.012 -29.133 1.00 49.12 238 TRP A N 1
ATOM 1886 C CA . TRP A 1 238 ? 14.668 12.832 -28.788 1.00 49.12 238 TRP A CA 1
ATOM 1887 C C . TRP A 1 238 ? 15.516 13.102 -30.029 1.00 49.12 238 TRP A C 1
ATOM 1889 O O . TRP A 1 238 ? 15.419 12.396 -31.037 1.00 49.12 238 TRP A O 1
ATOM 1899 N N . VAL A 1 239 ? 16.344 14.143 -29.965 1.00 49.94 239 VAL A N 1
ATOM 1900 C CA . VAL A 1 239 ? 17.301 14.469 -31.024 1.00 49.94 239 VAL A CA 1
ATOM 1901 C C . VAL A 1 239 ? 18.685 14.054 -30.551 1.00 49.94 239 VAL A C 1
ATOM 1903 O O . VAL A 1 239 ? 19.211 14.605 -29.586 1.00 49.94 239 VAL A O 1
ATOM 1906 N N . PHE A 1 240 ? 19.268 13.065 -31.223 1.00 48.66 240 PHE A N 1
ATOM 1907 C CA . PHE A 1 240 ? 20.608 12.589 -30.904 1.00 48.66 240 PHE A CA 1
ATOM 1908 C C . PHE A 1 240 ? 21.634 13.373 -31.714 1.00 48.66 240 PHE A C 1
ATOM 1910 O O . PHE A 1 240 ? 21.530 13.464 -32.940 1.00 48.66 240 PHE A O 1
ATOM 1917 N N . PHE A 1 241 ? 22.628 13.914 -31.019 1.00 48.25 241 PHE A N 1
ATOM 1918 C CA . PHE A 1 241 ? 23.777 14.579 -31.616 1.00 48.25 241 PHE A CA 1
ATOM 1919 C C . PHE A 1 241 ? 25.032 13.762 -31.320 1.00 48.25 241 PHE A C 1
ATOM 1921 O O . PHE A 1 241 ? 25.187 13.251 -30.205 1.00 48.25 241 PHE A O 1
ATOM 1928 N N . ASP A 1 242 ? 25.912 13.622 -32.307 1.00 58.59 242 ASP A N 1
ATOM 1929 C CA . ASP A 1 242 ? 27.248 13.080 -32.063 1.00 58.59 242 ASP A CA 1
ATOM 1930 C C . ASP A 1 242 ? 28.156 14.095 -31.348 1.00 58.59 242 ASP A C 1
ATOM 1932 O O . ASP A 1 242 ? 27.759 15.222 -31.039 1.00 58.59 242 ASP A O 1
ATOM 1936 N N . SER A 1 243 ? 29.394 13.687 -31.058 1.00 47.59 243 SER A N 1
ATOM 1937 C CA . SER A 1 243 ? 30.399 14.536 -30.409 1.00 47.59 243 SER A CA 1
ATOM 1938 C C . SER A 1 243 ? 30.783 15.774 -31.228 1.00 47.59 243 SER A C 1
ATOM 1940 O O . SER A 1 243 ? 31.324 16.720 -30.660 1.00 47.59 243 SER A O 1
ATOM 1942 N N . ALA A 1 244 ? 30.491 15.794 -32.532 1.00 60.62 244 ALA A N 1
ATOM 1943 C CA . ALA A 1 244 ? 30.687 16.942 -33.411 1.00 60.62 244 ALA A CA 1
ATOM 1944 C C . ALA A 1 244 ? 29.435 17.839 -33.505 1.00 60.62 244 ALA A C 1
ATOM 1946 O O . ALA A 1 244 ? 29.460 18.859 -34.191 1.00 60.62 244 ALA A O 1
ATOM 1947 N N . GLY A 1 245 ? 28.345 17.488 -32.813 1.00 55.47 245 GLY A N 1
ATOM 1948 C CA . GLY A 1 245 ? 27.089 18.232 -32.841 1.00 55.47 245 GLY A CA 1
ATOM 1949 C C . GLY A 1 245 ? 26.240 17.975 -34.089 1.00 55.47 245 GLY A C 1
ATOM 1950 O O . GLY A 1 245 ? 25.300 18.729 -34.342 1.00 55.47 245 GLY A O 1
ATOM 1951 N N . VAL A 1 246 ? 26.530 16.931 -34.871 1.00 60.12 246 VAL A N 1
ATOM 1952 C CA . VAL A 1 246 ? 25.737 16.563 -36.050 1.00 60.12 246 VAL A CA 1
ATOM 1953 C C . VAL A 1 246 ? 24.549 15.705 -35.616 1.00 60.12 246 VAL A C 1
ATOM 1955 O O . VAL A 1 246 ? 24.687 14.757 -34.840 1.00 60.12 246 VAL A O 1
ATOM 1958 N N . LYS A 1 247 ? 23.351 16.047 -36.107 1.00 70.38 247 LYS A N 1
ATOM 1959 C CA . LYS A 1 247 ? 22.110 15.311 -35.829 1.00 70.38 247 LYS A CA 1
ATOM 1960 C C . LYS A 1 247 ? 22.180 13.920 -36.473 1.00 70.38 247 LYS A C 1
ATOM 1962 O O . LYS A 1 247 ? 22.129 13.803 -37.692 1.00 70.38 247 LYS A O 1
ATOM 1967 N N . GLN A 1 248 ? 22.260 12.880 -35.649 1.00 63.69 248 GLN A N 1
ATOM 1968 C CA . GLN A 1 248 ? 22.360 11.475 -36.075 1.00 63.69 248 GLN A CA 1
ATOM 1969 C C . GLN A 1 248 ? 20.983 10.834 -36.314 1.00 63.69 248 GLN A C 1
ATOM 1971 O O . GLN A 1 248 ? 20.862 9.852 -37.040 1.00 63.69 248 GLN A O 1
ATOM 1976 N N . GLY A 1 249 ? 19.923 11.388 -35.721 1.00 64.12 249 GLY A N 1
ATOM 1977 C CA . GLY A 1 249 ? 18.564 10.885 -35.886 1.00 64.12 249 GLY A CA 1
ATOM 1978 C C . GLY A 1 249 ? 17.549 11.626 -35.025 1.00 64.12 249 GLY A C 1
ATOM 1979 O O . GLY A 1 249 ? 17.901 12.367 -34.105 1.00 64.12 249 GLY A O 1
ATOM 1980 N N . GLU A 1 250 ? 16.275 11.428 -35.347 1.00 58.66 250 GLU A N 1
ATOM 1981 C CA . GLU A 1 250 ? 15.137 11.959 -34.602 1.00 58.66 250 GLU A CA 1
ATOM 1982 C C . GLU A 1 250 ? 14.247 10.792 -34.184 1.00 58.66 250 GLU A C 1
ATOM 1984 O O . GLU A 1 250 ? 13.674 10.107 -35.029 1.00 58.66 250 GLU A O 1
ATOM 1989 N N . TRP A 1 251 ? 14.158 10.549 -32.880 1.00 50.06 251 TRP A N 1
ATOM 1990 C CA . TRP A 1 251 ? 13.227 9.582 -32.315 1.00 50.06 251 TRP A CA 1
ATOM 1991 C C . TRP A 1 251 ? 12.026 10.330 -31.765 1.00 50.06 251 TRP A C 1
ATOM 1993 O O . TRP A 1 251 ? 12.129 11.045 -30.771 1.00 50.06 251 TRP A O 1
ATOM 2003 N N . LYS A 1 252 ? 10.877 10.162 -32.416 1.00 51.72 252 LYS A N 1
ATOM 2004 C CA . LYS A 1 252 ? 9.600 10.645 -31.894 1.00 51.72 252 LYS A CA 1
ATOM 2005 C C . LYS A 1 252 ? 9.003 9.551 -31.028 1.00 51.72 252 LYS A C 1
ATOM 2007 O O . LYS A 1 252 ? 8.401 8.612 -31.540 1.00 51.72 252 LYS A O 1
ATOM 2012 N N . GLU A 1 253 ? 9.182 9.665 -29.719 1.00 50.75 253 GLU A N 1
ATOM 2013 C CA . GLU A 1 253 ? 8.378 8.892 -28.784 1.00 50.75 253 GLU A CA 1
ATOM 2014 C C . GLU A 1 253 ? 7.019 9.578 -28.659 1.00 50.75 253 GLU A C 1
ATOM 2016 O O . GLU A 1 253 ? 6.869 10.637 -28.043 1.00 50.75 253 GLU A O 1
ATOM 2021 N N . THR A 1 254 ? 6.000 8.969 -29.257 1.00 47.88 254 THR A N 1
ATOM 2022 C CA . THR A 1 254 ? 4.608 9.258 -28.913 1.00 47.88 254 THR A CA 1
ATOM 2023 C C . THR A 1 254 ? 4.373 8.841 -27.465 1.00 47.88 254 THR A C 1
ATOM 2025 O O . THR A 1 254 ? 4.125 7.668 -27.193 1.00 47.88 254 THR A O 1
ATOM 2028 N N . GLY A 1 255 ? 4.486 9.799 -26.539 1.00 44.28 255 GLY A N 1
ATOM 2029 C CA . GLY A 1 255 ? 3.954 9.716 -25.179 1.00 44.28 255 GLY A CA 1
ATOM 2030 C C . GLY A 1 255 ? 4.348 8.469 -24.388 1.00 44.28 255 GLY A C 1
ATOM 2031 O O . GLY A 1 255 ? 3.518 7.918 -23.663 1.00 44.28 255 GLY A O 1
ATOM 2032 N N . GLY A 1 256 ? 5.591 8.000 -24.528 1.00 41.69 256 GLY A N 1
ATOM 2033 C CA . GLY A 1 256 ? 6.153 6.983 -23.647 1.00 41.69 256 GLY A CA 1
ATOM 2034 C C . GLY A 1 256 ? 6.283 7.573 -22.250 1.00 41.69 256 GLY A C 1
ATOM 2035 O O . GLY A 1 256 ? 7.280 8.215 -21.938 1.00 41.69 256 GLY A O 1
ATOM 2036 N N . ASN A 1 257 ? 5.231 7.436 -21.440 1.00 44.03 257 ASN A N 1
ATOM 2037 C CA . ASN A 1 257 ? 5.196 7.917 -20.066 1.00 44.03 257 ASN A CA 1
ATOM 2038 C C . ASN A 1 257 ? 6.463 7.452 -19.335 1.00 44.03 257 ASN A C 1
ATOM 2040 O O . ASN A 1 257 ? 6.601 6.267 -19.021 1.00 44.03 257 ASN A O 1
ATOM 2044 N N . LEU A 1 258 ? 7.364 8.401 -19.048 1.00 50.56 258 LEU A N 1
ATOM 2045 C CA . LEU A 1 258 ? 8.359 8.289 -17.983 1.00 50.56 258 LEU A CA 1
ATOM 2046 C C . LEU A 1 258 ? 7.677 7.610 -16.790 1.00 50.56 258 LEU A C 1
ATOM 2048 O O . LEU A 1 258 ? 6.521 7.948 -16.516 1.00 50.56 258 LEU A O 1
ATOM 2052 N N . VAL A 1 259 ? 8.363 6.648 -16.146 1.00 52.22 259 VAL A N 1
ATOM 2053 C CA . VAL A 1 259 ? 7.866 5.844 -15.005 1.00 52.22 259 VAL A CA 1
ATOM 2054 C C . VAL A 1 259 ? 6.801 6.636 -14.260 1.00 52.22 259 VAL A C 1
ATOM 2056 O O . VAL A 1 259 ? 7.149 7.707 -13.756 1.00 52.22 259 VAL A O 1
ATOM 2059 N N . PRO A 1 260 ? 5.528 6.192 -14.261 1.00 59.69 260 PRO A N 1
ATOM 2060 C CA . PRO A 1 260 ? 4.404 7.054 -13.936 1.00 59.69 260 PRO A CA 1
ATOM 2061 C C . PRO A 1 260 ? 4.672 7.729 -12.600 1.00 59.69 260 PRO A C 1
ATOM 2063 O O . PRO A 1 260 ? 4.610 7.088 -11.556 1.00 59.69 260 PRO A O 1
ATOM 2066 N N . ILE A 1 261 ? 5.006 9.022 -12.636 1.00 62.81 261 ILE A N 1
ATOM 2067 C CA . ILE A 1 261 ? 5.362 9.800 -11.441 1.00 62.81 261 ILE A CA 1
ATOM 2068 C C . ILE A 1 261 ? 4.213 9.726 -10.425 1.00 62.81 261 ILE A C 1
ATOM 2070 O O . ILE A 1 261 ? 4.445 9.729 -9.215 1.00 62.81 261 ILE A O 1
ATOM 2074 N N . GLY A 1 262 ? 2.989 9.528 -10.929 1.00 64.44 262 GLY A N 1
ATOM 2075 C CA . GLY A 1 262 ? 1.794 9.223 -10.155 1.00 64.44 262 GLY A CA 1
ATOM 2076 C C . GLY A 1 262 ? 1.928 8.035 -9.198 1.00 64.44 262 GLY A C 1
ATOM 2077 O O . GLY A 1 262 ? 1.255 8.042 -8.180 1.00 64.44 262 GLY A O 1
ATOM 2078 N N . VAL A 1 263 ? 2.818 7.061 -9.422 1.00 68.19 263 VAL A N 1
ATOM 2079 C CA . VAL A 1 263 ? 3.095 5.980 -8.454 1.00 68.19 263 VAL A CA 1
ATOM 2080 C C . VAL A 1 263 ? 3.488 6.553 -7.092 1.00 68.19 263 VAL A C 1
ATOM 2082 O O . VAL A 1 263 ? 2.974 6.089 -6.076 1.00 68.19 263 VAL A O 1
ATOM 2085 N N . ASN A 1 264 ? 4.312 7.606 -7.069 1.00 69.56 264 ASN A N 1
ATOM 2086 C CA . ASN A 1 264 ? 4.715 8.256 -5.820 1.00 69.56 264 ASN A CA 1
ATOM 2087 C C . ASN A 1 264 ? 3.544 8.986 -5.154 1.00 69.56 264 ASN A C 1
ATOM 2089 O O . ASN A 1 264 ? 3.421 9.001 -3.932 1.00 69.56 264 ASN A O 1
ATOM 2093 N N . PHE A 1 265 ? 2.651 9.561 -5.963 1.00 75.94 265 PHE A N 1
ATOM 2094 C CA . PHE A 1 265 ? 1.422 10.169 -5.471 1.00 75.94 265 PHE A CA 1
ATOM 2095 C C . PHE A 1 265 ? 0.487 9.115 -4.862 1.00 75.94 265 PHE A C 1
ATOM 2097 O O . PHE A 1 265 ? 0.019 9.284 -3.744 1.00 75.94 265 PHE A O 1
ATOM 2104 N N . TYR A 1 266 ? 0.246 7.997 -5.550 1.00 75.69 266 TYR A N 1
ATOM 2105 C CA . TYR A 1 266 ? -0.639 6.937 -5.063 1.00 75.69 266 TYR A CA 1
ATOM 2106 C C . TYR A 1 266 ? -0.093 6.231 -3.820 1.00 75.69 266 TYR A C 1
ATOM 2108 O O . TYR A 1 266 ? -0.879 5.810 -2.969 1.00 75.69 266 TYR A O 1
ATOM 2116 N N . ALA A 1 267 ? 1.233 6.140 -3.676 1.00 77.06 267 ALA A N 1
ATOM 2117 C CA . ALA A 1 267 ? 1.862 5.559 -2.496 1.00 77.06 267 ALA A CA 1
ATOM 2118 C C . ALA A 1 267 ? 1.425 6.267 -1.199 1.00 77.06 267 ALA A C 1
ATOM 2120 O O . ALA A 1 267 ? 1.165 5.599 -0.203 1.00 77.06 267 ALA A O 1
ATOM 2121 N N . THR A 1 268 ? 1.207 7.589 -1.201 1.00 82.12 268 THR A N 1
ATOM 2122 C CA . THR A 1 268 ? 0.783 8.308 0.019 1.00 82.12 268 THR A CA 1
ATOM 2123 C C . THR A 1 268 ? -0.656 8.010 0.447 1.00 82.12 268 THR A C 1
ATOM 2125 O O . THR A 1 268 ? -1.026 8.272 1.597 1.00 82.12 268 THR A O 1
ATOM 2128 N N . PHE A 1 269 ? -1.465 7.418 -0.436 1.00 81.56 269 PHE A N 1
ATOM 2129 C CA . PHE A 1 269 ? -2.816 6.941 -0.134 1.00 81.56 269 PHE A CA 1
ATOM 2130 C C . PHE A 1 269 ? -2.841 5.493 0.340 1.00 81.56 269 PHE A C 1
ATOM 2132 O O . PHE A 1 269 ? -3.907 5.010 0.718 1.00 81.56 269 PHE A O 1
ATOM 2139 N N . PHE A 1 270 ? -1.705 4.792 0.357 1.00 80.06 270 PHE A N 1
ATOM 2140 C CA . PHE A 1 270 ? -1.657 3.375 0.700 1.00 80.06 270 PHE A CA 1
ATOM 2141 C C . PHE A 1 270 ? -2.275 3.096 2.073 1.00 80.06 270 PHE A C 1
ATOM 2143 O O . PHE A 1 270 ? -3.098 2.192 2.206 1.00 80.06 270 PHE A O 1
ATOM 2150 N N . THR A 1 271 ? -1.978 3.924 3.078 1.00 79.56 271 THR A N 1
ATOM 2151 C CA . THR A 1 271 ? -2.561 3.773 4.422 1.00 79.56 271 THR A CA 1
ATOM 2152 C C . THR A 1 271 ? -4.082 3.967 4.423 1.00 79.56 271 THR A C 1
ATOM 2154 O O . THR A 1 271 ? -4.810 3.168 5.017 1.00 79.56 271 THR A O 1
ATOM 2157 N N . THR A 1 272 ? -4.584 4.980 3.712 1.00 81.06 272 THR A N 1
ATOM 2158 C CA . THR A 1 272 ? -6.023 5.247 3.567 1.00 81.06 272 THR A CA 1
ATOM 2159 C C . THR A 1 272 ? -6.724 4.117 2.802 1.00 81.06 272 THR A C 1
ATOM 2161 O O . THR A 1 272 ? -7.797 3.669 3.207 1.00 81.06 272 THR A O 1
ATOM 2164 N N . LEU A 1 273 ? -6.100 3.595 1.741 1.00 80.50 273 LEU A N 1
ATOM 2165 C CA . LEU A 1 273 ? -6.592 2.449 0.976 1.00 80.50 273 LEU A CA 1
ATOM 2166 C C . LEU A 1 273 ? -6.674 1.197 1.854 1.00 80.50 273 LEU A C 1
ATOM 2168 O O . LEU A 1 273 ? -7.703 0.526 1.865 1.00 80.50 273 LEU A O 1
ATOM 2172 N N . TRP A 1 274 ? -5.632 0.910 2.637 1.00 79.38 274 TRP A N 1
ATOM 2173 C CA . TRP A 1 274 ? -5.629 -0.199 3.592 1.00 79.38 274 TRP A CA 1
ATOM 2174 C C . TRP A 1 274 ? -6.725 -0.068 4.635 1.00 79.38 274 TRP A C 1
ATOM 2176 O O . TRP A 1 274 ? -7.409 -1.050 4.925 1.00 79.38 274 TRP A O 1
ATOM 2186 N N . MET A 1 275 ? -6.928 1.134 5.174 1.00 80.44 275 MET A N 1
ATOM 2187 C CA . MET A 1 275 ? -8.029 1.402 6.092 1.00 80.44 275 MET A CA 1
ATOM 2188 C C . MET A 1 275 ? -9.379 1.136 5.414 1.00 80.44 275 MET A C 1
ATOM 2190 O O . MET A 1 275 ? -10.217 0.446 5.990 1.00 80.44 275 MET A O 1
ATOM 2194 N N . GLY A 1 276 ? -9.571 1.594 4.174 1.00 82.56 276 GLY A N 1
ATOM 2195 C CA . GLY A 1 276 ? -10.775 1.329 3.385 1.00 82.56 276 GLY A CA 1
ATOM 2196 C C . GLY A 1 276 ? -11.014 -0.165 3.146 1.00 82.56 276 GLY A C 1
ATOM 2197 O O . GLY A 1 276 ? -12.101 -0.670 3.427 1.00 82.56 276 GLY A O 1
ATOM 2198 N N . ILE A 1 277 ? -9.986 -0.899 2.712 1.00 82.06 277 ILE A N 1
ATOM 2199 C CA . ILE A 1 277 ? -10.036 -2.355 2.512 1.00 82.06 277 ILE A CA 1
ATOM 2200 C C . ILE A 1 277 ? -10.397 -3.051 3.823 1.00 82.06 277 ILE A C 1
ATOM 2202 O O . ILE A 1 277 ? -11.306 -3.877 3.856 1.00 82.06 277 ILE A O 1
ATOM 2206 N N . PHE A 1 278 ? -9.748 -2.682 4.921 1.00 81.62 278 PHE A N 1
ATOM 2207 C CA . PHE A 1 278 ? -9.997 -3.260 6.232 1.00 81.62 278 PHE A CA 1
ATOM 2208 C C . PHE A 1 278 ? -11.427 -2.997 6.731 1.00 81.62 278 PHE A C 1
ATOM 2210 O O . PHE A 1 278 ? -12.125 -3.913 7.178 1.00 81.62 278 PHE A O 1
ATOM 2217 N N . MET A 1 279 ? -11.912 -1.759 6.607 1.00 81.19 279 MET A N 1
ATOM 2218 C CA . MET A 1 279 ? -13.288 -1.397 6.961 1.00 81.19 279 MET A CA 1
ATOM 2219 C C . MET A 1 279 ? -14.310 -2.109 6.069 1.00 81.19 279 MET A C 1
ATOM 2221 O O . MET A 1 279 ? -15.338 -2.580 6.560 1.00 81.19 279 MET A O 1
ATOM 2225 N N . SER A 1 280 ? -14.019 -2.255 4.776 1.00 81.12 280 SER A N 1
ATOM 2226 C CA . SER A 1 280 ? -14.885 -2.995 3.861 1.00 81.12 280 SER A CA 1
ATOM 2227 C C . SER A 1 280 ? -14.939 -4.477 4.238 1.00 81.12 280 SER A C 1
ATOM 2229 O O . SER A 1 280 ? -16.025 -5.014 4.431 1.00 81.12 280 SER A O 1
ATOM 2231 N N . ALA A 1 281 ? -13.795 -5.130 4.457 1.00 82.00 281 ALA A N 1
ATOM 2232 C CA . ALA A 1 281 ? -13.721 -6.549 4.785 1.00 82.00 281 ALA A CA 1
ATOM 2233 C C . ALA A 1 281 ? -14.440 -6.875 6.097 1.00 82.00 281 ALA A C 1
ATOM 2235 O O . ALA A 1 281 ? -15.196 -7.843 6.170 1.00 82.00 281 ALA A O 1
ATOM 2236 N N . THR A 1 282 ? -14.268 -6.034 7.117 1.00 79.44 282 THR A N 1
ATOM 2237 C CA . THR A 1 282 ? -14.987 -6.185 8.390 1.00 79.44 282 THR A CA 1
ATOM 2238 C C . THR A 1 282 ? -16.498 -6.008 8.223 1.00 79.44 282 THR A C 1
ATOM 2240 O O . THR A 1 282 ? -17.270 -6.763 8.814 1.00 79.44 282 THR A O 1
ATOM 2243 N N . SER A 1 283 ? -16.932 -5.079 7.367 1.00 80.69 283 SER A N 1
ATOM 2244 C CA . SER A 1 283 ? -18.348 -4.900 7.019 1.00 80.69 283 SER A CA 1
ATOM 2245 C C . SER A 1 283 ? -18.905 -6.115 6.271 1.00 80.69 283 SER A C 1
ATOM 2247 O O . SER A 1 283 ? -19.989 -6.594 6.600 1.00 80.69 283 SER A O 1
ATOM 2249 N N . TRP A 1 284 ? -18.148 -6.676 5.327 1.00 80.12 284 TRP A N 1
ATOM 2250 C CA . TRP A 1 284 ? -18.535 -7.864 4.561 1.00 80.12 284 TRP A CA 1
ATOM 2251 C C . TRP A 1 284 ? -18.695 -9.103 5.436 1.00 80.12 284 TRP A C 1
ATOM 2253 O O . TRP A 1 284 ? -19.727 -9.767 5.361 1.00 80.12 284 TRP A O 1
ATOM 2263 N N . VAL A 1 285 ? -17.724 -9.382 6.309 1.00 79.75 285 VAL A N 1
ATOM 2264 C CA . VAL A 1 285 ? -17.788 -10.517 7.246 1.00 79.75 285 VAL A CA 1
ATOM 2265 C C . VAL A 1 285 ? -19.008 -10.415 8.172 1.00 79.75 285 VAL A C 1
ATOM 2267 O O . VAL A 1 285 ? -19.550 -11.434 8.595 1.00 79.75 285 VAL A O 1
ATOM 2270 N N . ARG A 1 286 ? -19.494 -9.200 8.445 1.00 77.69 286 ARG A N 1
ATOM 2271 C CA . ARG A 1 286 ? -20.703 -8.969 9.241 1.00 77.69 286 ARG A CA 1
ATOM 2272 C C . ARG A 1 286 ? -21.998 -9.100 8.433 1.00 77.69 286 ARG A C 1
ATOM 2274 O O . ARG A 1 286 ? -22.945 -9.731 8.901 1.00 77.69 286 ARG A O 1
ATOM 2281 N N . ILE A 1 287 ? -22.072 -8.462 7.265 1.00 80.31 287 ILE A N 1
ATOM 2282 C CA . ILE A 1 287 ? -23.315 -8.305 6.491 1.00 80.31 287 ILE A CA 1
ATOM 2283 C C . ILE A 1 287 ? -23.618 -9.564 5.671 1.00 80.31 287 ILE A C 1
ATOM 2285 O O . ILE A 1 287 ? -24.743 -10.061 5.678 1.00 80.31 287 ILE A O 1
ATOM 2289 N N . TYR A 1 288 ? -22.614 -10.106 4.985 1.00 76.75 288 TYR A N 1
ATOM 2290 C CA . TYR A 1 288 ? -22.805 -11.135 3.964 1.00 76.75 288 TYR A CA 1
ATOM 2291 C C . TYR A 1 288 ? -23.345 -12.469 4.492 1.00 76.75 288 TYR A C 1
ATOM 2293 O O . TYR A 1 288 ? -24.306 -12.988 3.919 1.00 76.75 288 TYR A O 1
ATOM 2301 N N . PRO A 1 289 ? -22.836 -13.016 5.614 1.00 75.75 289 PRO A N 1
ATOM 2302 C CA . PRO A 1 289 ? -23.326 -14.300 6.104 1.00 75.75 289 PRO A CA 1
ATOM 2303 C C . PRO A 1 289 ? -24.781 -14.229 6.598 1.00 75.75 289 PRO A C 1
ATOM 2305 O O . PRO A 1 289 ? -25.458 -15.253 6.667 1.00 75.75 289 PRO A O 1
ATOM 2308 N N . ARG A 1 290 ? -25.277 -13.022 6.914 1.00 76.38 290 ARG A N 1
ATOM 2309 C CA . ARG A 1 290 ? -26.679 -12.772 7.283 1.00 76.38 290 ARG A CA 1
ATOM 2310 C C . ARG A 1 290 ? -27.572 -12.687 6.056 1.00 76.38 290 ARG A C 1
ATOM 2312 O O . ARG A 1 290 ? -28.632 -13.296 6.044 1.00 76.38 290 ARG A O 1
ATOM 2319 N N . ALA A 1 291 ? -27.121 -11.964 5.032 1.00 78.62 291 ALA A N 1
ATOM 2320 C CA . ALA A 1 291 ? -27.877 -11.773 3.799 1.00 78.62 291 ALA A CA 1
ATOM 2321 C C . ALA A 1 291 ? -28.151 -13.098 3.067 1.00 78.62 291 ALA A C 1
ATOM 2323 O O . ALA A 1 291 ? -29.218 -13.267 2.491 1.00 78.62 291 ALA A O 1
ATOM 2324 N N . LEU A 1 292 ? -27.209 -14.043 3.118 1.00 79.44 292 LEU A N 1
ATOM 2325 C CA . LEU A 1 292 ? -27.302 -15.312 2.390 1.00 79.44 292 LEU A CA 1
ATOM 2326 C C . LEU A 1 292 ? -27.757 -16.510 3.235 1.00 79.44 292 LEU A C 1
ATOM 2328 O O . LEU A 1 292 ? -27.722 -17.632 2.744 1.00 79.44 292 LEU A O 1
ATOM 2332 N N . ALA A 1 293 ? -28.118 -16.316 4.509 1.00 81.69 293 ALA A N 1
ATOM 2333 C CA . ALA A 1 293 ? -28.445 -17.404 5.445 1.00 81.69 293 ALA A CA 1
ATOM 2334 C C . ALA A 1 293 ? -27.362 -18.509 5.582 1.00 81.69 293 ALA A C 1
ATOM 2336 O O . ALA A 1 293 ? -27.609 -19.563 6.161 1.00 81.69 293 ALA A O 1
ATOM 2337 N N . ILE A 1 294 ? -26.129 -18.258 5.122 1.00 83.69 294 ILE A N 1
ATOM 2338 C CA . ILE A 1 294 ? -24.967 -19.167 5.231 1.00 83.69 294 ILE A CA 1
ATOM 2339 C C . ILE A 1 294 ? -24.079 -18.855 6.446 1.00 83.69 294 ILE A C 1
ATOM 2341 O O . ILE A 1 294 ? -22.942 -19.324 6.533 1.00 83.69 294 ILE A O 1
ATOM 2345 N N . GLY A 1 295 ? -24.593 -18.057 7.388 1.00 79.44 295 GLY A N 1
ATOM 2346 C CA . GLY A 1 295 ? -23.909 -17.554 8.580 1.00 79.44 295 GLY A CA 1
ATOM 2347 C C . GLY A 1 295 ? -23.024 -18.567 9.289 1.00 79.44 295 GLY A C 1
ATOM 2348 O O . GLY A 1 295 ? -21.839 -18.326 9.523 1.00 79.44 295 GLY A O 1
ATOM 2349 N N . ASP A 1 296 ? -23.600 -19.712 9.630 1.00 83.06 296 ASP A N 1
ATOM 2350 C CA . ASP A 1 296 ? -22.934 -20.713 10.463 1.00 83.06 296 ASP A CA 1
ATOM 2351 C C . ASP A 1 296 ? -21.946 -21.568 9.680 1.00 83.06 296 ASP A C 1
ATOM 2353 O O . ASP A 1 296 ? -20.944 -22.020 10.231 1.00 83.06 296 ASP A O 1
ATOM 2357 N N . TRP A 1 297 ? -22.193 -21.778 8.386 1.00 86.88 297 TRP A N 1
ATOM 2358 C CA . TRP A 1 297 ? -21.211 -22.414 7.516 1.00 86.88 297 TRP A CA 1
ATOM 2359 C C . TRP A 1 297 ? -20.001 -21.498 7.318 1.00 86.88 297 TRP A C 1
ATOM 2361 O O . TRP A 1 297 ? -18.880 -21.922 7.579 1.00 86.88 297 TRP A O 1
ATOM 2371 N N . PHE A 1 298 ? -20.223 -20.226 6.970 1.00 83.50 298 PHE A N 1
ATOM 2372 C CA . PHE A 1 298 ? -19.149 -19.254 6.751 1.00 83.50 298 PHE A CA 1
ATOM 2373 C C . PHE A 1 298 ? -18.289 -19.078 8.009 1.00 83.50 298 PHE A C 1
ATOM 2375 O O . PHE A 1 298 ? -17.063 -19.154 7.953 1.00 83.50 298 PHE A O 1
ATOM 2382 N N . ARG A 1 299 ? -18.921 -18.917 9.179 1.00 83.69 299 ARG A N 1
ATOM 2383 C CA . ARG A 1 299 ? -18.201 -18.765 10.453 1.00 83.69 299 ARG A CA 1
ATOM 2384 C C . ARG A 1 299 ? -17.340 -19.981 10.801 1.00 83.69 299 ARG A C 1
ATOM 2386 O O . ARG A 1 299 ? -16.234 -19.793 11.307 1.00 83.69 299 ARG A O 1
ATOM 2393 N N . ARG A 1 300 ? -17.817 -21.196 10.501 1.00 86.06 300 ARG A N 1
ATOM 2394 C CA . ARG A 1 300 ? -17.054 -22.443 10.679 1.00 86.06 300 ARG A CA 1
ATOM 2395 C C . ARG A 1 300 ? -15.923 -22.570 9.660 1.00 86.06 300 ARG A C 1
ATOM 2397 O O . ARG A 1 300 ? -14.798 -22.844 10.055 1.00 86.06 300 ARG A O 1
ATOM 2404 N N . ALA A 1 301 ? -16.199 -22.306 8.384 1.00 88.00 301 ALA A N 1
ATOM 2405 C CA . ALA A 1 301 ? -15.223 -22.421 7.301 1.00 88.00 301 ALA A CA 1
ATOM 2406 C C . ALA A 1 301 ? -14.024 -21.479 7.488 1.00 88.00 301 ALA A C 1
ATOM 2408 O O . ALA A 1 301 ? -12.885 -21.878 7.266 1.00 88.00 301 ALA A O 1
ATOM 2409 N N . PHE A 1 302 ? -14.266 -20.247 7.944 1.00 87.94 302 PHE A N 1
ATOM 2410 C CA . PHE A 1 302 ? -13.206 -19.260 8.173 1.00 87.94 302 PHE A CA 1
ATOM 2411 C C . PHE A 1 302 ? -12.651 -19.263 9.600 1.00 87.94 302 PHE A C 1
ATOM 2413 O O . PHE A 1 302 ? -11.753 -18.475 9.889 1.00 87.94 302 PHE A O 1
ATOM 2420 N N . ASN A 1 303 ? -13.172 -20.117 10.484 1.00 91.50 303 ASN A N 1
ATOM 2421 C CA . ASN A 1 303 ? -12.804 -20.201 11.897 1.00 91.50 303 ASN A CA 1
ATOM 2422 C C . ASN A 1 303 ? -12.784 -18.835 12.625 1.00 91.50 303 ASN A C 1
ATOM 2424 O O . ASN A 1 303 ? -11.858 -18.492 13.362 1.00 91.50 303 ASN A O 1
ATOM 2428 N N . VAL A 1 304 ? -13.834 -18.039 12.395 1.00 90.56 304 VAL A N 1
ATOM 2429 C CA . VAL A 1 304 ? -13.946 -16.643 12.869 1.00 90.56 304 VAL A CA 1
ATOM 2430 C C . VAL A 1 304 ? -13.900 -16.537 14.394 1.00 90.56 304 VAL A C 1
ATOM 2432 O O . VAL A 1 304 ? -13.399 -15.552 14.934 1.00 90.56 304 VAL A O 1
ATOM 2435 N N . ASN A 1 305 ? -14.407 -17.558 15.087 1.00 91.31 305 ASN A N 1
ATOM 2436 C CA . ASN A 1 305 ? -14.475 -17.588 16.546 1.00 91.31 305 ASN A CA 1
ATOM 2437 C C . ASN A 1 305 ? -13.105 -17.783 17.206 1.00 91.31 305 ASN A C 1
ATOM 2439 O O . ASN A 1 305 ? -12.916 -17.340 18.334 1.00 91.31 305 ASN A O 1
ATOM 2443 N N . GLU A 1 306 ? -12.168 -18.455 16.537 1.00 94.19 306 GLU A N 1
ATOM 2444 C CA . GLU A 1 306 ? -10.855 -18.756 17.117 1.00 94.19 306 GLU A CA 1
ATOM 2445 C C . GLU A 1 306 ? -9.769 -17.821 16.588 1.00 94.19 306 GLU A C 1
ATOM 2447 O O . GLU A 1 306 ? -8.868 -17.453 17.344 1.00 94.19 306 GLU A O 1
ATOM 2452 N N . LYS A 1 307 ? -9.845 -17.446 15.301 1.00 95.44 307 LYS A N 1
ATOM 2453 C CA . LYS A 1 307 ? -8.780 -16.720 14.591 1.00 95.44 307 LYS A CA 1
ATOM 2454 C C . LYS A 1 307 ? -9.317 -15.541 13.764 1.00 95.44 307 LYS A C 1
ATOM 2456 O O . LYS A 1 307 ? -9.206 -15.550 12.533 1.00 95.44 307 LYS A O 1
ATOM 2461 N N . PRO A 1 308 ? -9.916 -14.522 14.408 1.00 92.56 308 PRO A N 1
ATOM 2462 C CA . PRO A 1 308 ? -10.645 -13.458 13.719 1.00 92.56 308 PRO A CA 1
ATOM 2463 C C . PRO A 1 308 ? -9.794 -12.666 12.714 1.00 92.56 308 PRO A C 1
ATOM 2465 O O . PRO A 1 308 ? -10.304 -12.282 11.660 1.00 92.56 308 PRO A O 1
ATOM 2468 N N . PHE A 1 309 ? -8.504 -12.432 12.983 1.00 92.62 309 PHE A N 1
ATOM 2469 C CA . PHE A 1 309 ? -7.628 -11.730 12.043 1.00 92.62 309 PHE A CA 1
ATOM 2470 C C . PHE A 1 309 ? -7.298 -12.608 10.845 1.00 92.62 309 PHE A C 1
ATOM 2472 O O . PHE A 1 309 ? -7.363 -12.129 9.717 1.00 92.62 309 PHE A O 1
ATOM 2479 N N . GLN A 1 310 ? -7.019 -13.898 11.047 1.00 94.19 310 GLN A N 1
ATOM 2480 C CA . GLN A 1 310 ? -6.791 -14.805 9.917 1.00 94.19 310 GLN A CA 1
ATOM 2481 C C . GLN A 1 310 ? -8.024 -14.896 9.016 1.00 94.19 310 GLN A C 1
ATOM 2483 O O . GLN A 1 310 ? -7.886 -14.906 7.790 1.00 94.19 310 GLN A O 1
ATOM 2488 N N . SER A 1 311 ? -9.230 -14.907 9.589 1.00 91.88 311 SER A N 1
ATOM 2489 C CA . SER A 1 311 ? -10.476 -14.870 8.816 1.00 91.88 311 SER A CA 1
ATOM 2490 C C . SER A 1 311 ? -10.598 -13.584 7.994 1.00 91.88 311 SER A C 1
ATOM 2492 O O . SER A 1 311 ? -10.872 -13.651 6.796 1.00 91.88 311 SER A O 1
ATOM 2494 N N . LEU A 1 312 ? -10.336 -12.419 8.604 1.00 90.94 312 LEU A N 1
ATOM 2495 C CA . LEU A 1 312 ? -10.341 -11.124 7.911 1.00 90.94 312 LEU A CA 1
ATOM 2496 C C . LEU A 1 312 ? -9.302 -11.075 6.786 1.00 90.94 312 LEU A C 1
ATOM 2498 O O . LEU A 1 312 ? -9.631 -10.696 5.664 1.00 90.94 312 LEU A O 1
ATOM 2502 N N . GLY A 1 313 ? -8.073 -11.512 7.060 1.00 92.56 313 GLY A N 1
ATOM 2503 C CA . GLY A 1 313 ? -7.000 -11.580 6.071 1.00 92.56 313 GLY A CA 1
ATOM 2504 C C . GLY A 1 313 ? -7.337 -12.506 4.909 1.00 92.56 313 GLY A C 1
ATOM 2505 O O . GLY A 1 313 ? -7.084 -12.163 3.759 1.00 92.56 313 GLY A O 1
ATOM 2506 N N . THR A 1 314 ? -7.977 -13.647 5.180 1.00 92.44 314 THR A N 1
ATOM 2507 C CA . THR A 1 314 ? -8.456 -14.549 4.121 1.00 92.44 314 THR A CA 1
ATOM 2508 C C . THR A 1 314 ? -9.514 -13.870 3.263 1.00 92.44 314 THR A C 1
ATOM 2510 O O . THR A 1 314 ? -9.429 -13.938 2.042 1.00 92.44 314 THR A O 1
ATOM 2513 N N . MET A 1 315 ? -10.471 -13.168 3.875 1.00 90.06 315 MET A N 1
ATOM 2514 C CA . MET A 1 315 ? -11.509 -12.455 3.130 1.00 90.06 315 MET A CA 1
ATOM 2515 C C . MET A 1 315 ? -10.913 -11.358 2.239 1.00 90.06 315 MET A C 1
ATOM 2517 O O . MET A 1 315 ? -11.265 -11.257 1.067 1.00 90.06 315 MET A O 1
ATOM 2521 N N . ILE A 1 316 ? -9.964 -10.574 2.758 1.00 91.50 316 ILE A N 1
ATOM 2522 C CA . ILE A 1 316 ? -9.249 -9.555 1.973 1.00 91.50 316 ILE A CA 1
ATOM 2523 C C . ILE A 1 316 ? -8.466 -10.204 0.827 1.00 91.50 316 ILE A C 1
ATOM 2525 O O . ILE A 1 316 ? -8.503 -9.711 -0.297 1.00 91.50 316 ILE A O 1
ATOM 2529 N N . ALA A 1 317 ? -7.794 -11.329 1.079 1.00 92.69 317 ALA A N 1
ATOM 2530 C CA . ALA A 1 317 ? -7.043 -12.050 0.058 1.00 92.69 317 ALA A CA 1
ATOM 2531 C C . ALA A 1 317 ? -7.953 -12.624 -1.045 1.00 92.69 317 ALA A C 1
ATOM 2533 O O . ALA A 1 317 ? -7.579 -12.605 -2.219 1.00 92.69 317 ALA A O 1
ATOM 2534 N N . VAL A 1 318 ? -9.161 -13.082 -0.697 1.00 90.56 318 VAL A N 1
ATOM 2535 C CA . VAL A 1 318 ? -10.190 -13.493 -1.667 1.00 90.56 318 VAL A CA 1
ATOM 2536 C C . VAL A 1 318 ? -10.633 -12.300 -2.512 1.00 90.56 318 VAL A C 1
ATOM 2538 O O . VAL A 1 318 ? -10.623 -12.401 -3.735 1.00 90.56 318 VAL A O 1
ATOM 2541 N N . TRP A 1 319 ? -10.938 -11.152 -1.898 1.00 88.06 319 TRP A N 1
ATOM 2542 C CA . TRP A 1 319 ? -11.307 -9.934 -2.631 1.00 88.06 319 TRP A CA 1
ATOM 2543 C C . TRP A 1 319 ? -10.216 -9.460 -3.583 1.00 88.06 319 TRP A C 1
ATOM 2545 O O . TRP A 1 319 ? -10.499 -9.168 -4.744 1.00 88.06 319 TRP A O 1
ATOM 2555 N N . ALA A 1 320 ? -8.967 -9.434 -3.115 1.00 90.44 320 ALA A N 1
ATOM 2556 C CA . ALA A 1 320 ? -7.827 -9.127 -3.963 1.00 90.44 320 ALA A CA 1
ATOM 2557 C C . ALA A 1 320 ? -7.774 -10.101 -5.150 1.00 90.44 320 ALA A C 1
ATOM 2559 O O . ALA A 1 320 ? -7.688 -9.662 -6.290 1.00 90.44 320 ALA A O 1
ATOM 2560 N N . SER A 1 321 ? -7.922 -11.406 -4.903 1.00 93.56 321 SER A N 1
ATOM 2561 C CA . SER A 1 321 ? -7.909 -12.435 -5.953 1.00 93.56 321 SER A CA 1
ATOM 2562 C C . SER A 1 321 ? -9.027 -12.256 -6.983 1.00 93.56 321 SER A C 1
ATOM 2564 O O . SER A 1 321 ? -8.775 -12.409 -8.173 1.00 93.56 321 SER A O 1
ATOM 2566 N N . VAL A 1 322 ? -10.236 -11.880 -6.556 1.00 91.44 322 VAL A N 1
ATOM 2567 C CA . VAL A 1 322 ? -11.340 -11.544 -7.470 1.00 91.44 322 VAL A CA 1
ATOM 2568 C C . VAL A 1 322 ? -10.993 -10.315 -8.313 1.00 91.44 322 VAL A C 1
ATOM 2570 O O . VAL A 1 322 ? -11.187 -10.337 -9.525 1.00 91.44 322 VAL A O 1
ATOM 2573 N N . GLY A 1 323 ? -10.422 -9.271 -7.705 1.00 89.31 323 GLY A N 1
ATOM 2574 C CA . GLY A 1 323 ? -9.940 -8.094 -8.433 1.00 89.31 323 GLY A CA 1
ATOM 2575 C C . GLY A 1 323 ? -8.866 -8.438 -9.470 1.00 89.31 323 GLY A C 1
ATOM 2576 O O . GLY A 1 323 ? -8.938 -7.965 -10.603 1.00 89.31 323 GLY A O 1
ATOM 2577 N N . PHE A 1 324 ? -7.923 -9.318 -9.118 1.00 90.12 324 PHE A N 1
ATOM 2578 C CA . PHE A 1 324 ? -6.925 -9.842 -10.053 1.00 90.12 324 PHE A CA 1
ATOM 2579 C C . PHE A 1 324 ? -7.569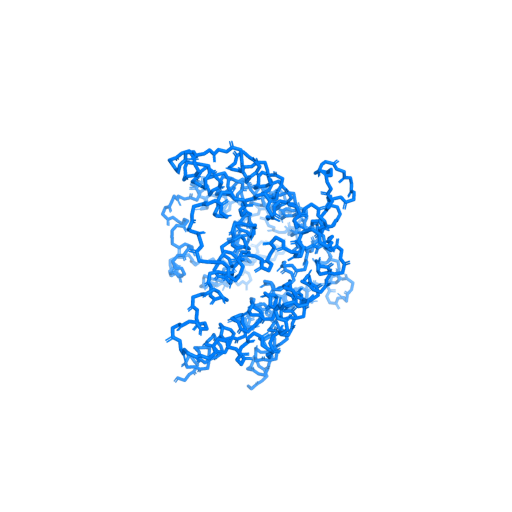 -10.661 -11.179 1.00 90.12 324 PHE A C 1
ATOM 2581 O O . PHE A 1 324 ? -7.217 -10.502 -12.339 1.00 90.12 324 PHE A O 1
ATOM 2588 N N . LEU A 1 325 ? -8.555 -11.506 -10.884 1.00 92.56 325 LEU A N 1
ATOM 2589 C CA . LEU A 1 325 ? -9.245 -12.268 -11.924 1.00 92.56 325 LEU A CA 1
ATOM 2590 C C . LEU A 1 325 ? -9.957 -11.343 -12.922 1.00 92.56 325 LEU A C 1
ATOM 2592 O O . LEU A 1 325 ? -9.822 -11.523 -14.129 1.00 92.56 325 LEU A O 1
ATOM 2596 N N . ILE A 1 326 ? -10.666 -10.325 -12.425 1.00 88.94 326 ILE A N 1
ATOM 2597 C CA . ILE A 1 326 ? -11.321 -9.317 -13.269 1.00 88.94 326 ILE A CA 1
ATOM 2598 C C . ILE A 1 326 ? -10.279 -8.579 -14.114 1.00 88.94 326 ILE A C 1
ATOM 2600 O O . ILE A 1 326 ? -10.453 -8.450 -15.323 1.00 88.94 326 ILE A O 1
ATOM 2604 N N . GLY A 1 327 ? -9.180 -8.127 -13.505 1.00 85.38 327 GLY A N 1
ATOM 2605 C CA . GLY A 1 327 ? -8.112 -7.436 -14.223 1.00 85.38 327 GLY A CA 1
ATOM 2606 C C . GLY A 1 327 ? -7.436 -8.309 -15.284 1.00 85.38 327 GLY A C 1
ATOM 2607 O O . GLY A 1 327 ? -7.140 -7.808 -16.365 1.00 85.38 327 GLY A O 1
ATOM 2608 N N . LEU A 1 328 ? -7.262 -9.610 -15.027 1.00 88.56 328 LEU A N 1
ATOM 2609 C CA . LEU A 1 328 ? -6.767 -10.572 -16.012 1.00 88.56 328 LEU A CA 1
ATOM 2610 C C . LEU A 1 328 ? -7.733 -10.703 -17.190 1.00 88.56 328 LEU A C 1
ATOM 2612 O O . LEU A 1 328 ? -7.301 -10.633 -18.336 1.00 88.56 328 LEU A O 1
ATOM 2616 N N . VAL A 1 329 ? -9.034 -10.855 -16.924 1.00 87.75 329 VAL A N 1
ATOM 2617 C CA . VAL A 1 329 ? -10.056 -10.932 -17.980 1.00 87.75 329 VAL A CA 1
ATOM 2618 C C . VAL A 1 329 ? -10.052 -9.658 -18.822 1.00 87.75 329 VAL A C 1
ATOM 2620 O O . VAL A 1 329 ? -10.009 -9.748 -20.043 1.00 87.75 329 VAL A O 1
ATOM 2623 N N . LEU A 1 330 ? -10.022 -8.478 -18.197 1.00 83.56 330 LEU A N 1
ATOM 2624 C CA . LEU A 1 330 ? -9.946 -7.201 -18.913 1.00 83.56 330 LEU A CA 1
ATOM 2625 C C . LEU A 1 330 ? -8.667 -7.082 -19.750 1.00 83.56 330 LEU A C 1
ATOM 2627 O O . LEU A 1 330 ? -8.719 -6.598 -20.877 1.00 83.56 330 LEU A O 1
ATOM 2631 N N . LEU A 1 331 ? -7.529 -7.544 -19.223 1.00 79.50 331 LEU A N 1
ATOM 2632 C CA . LEU A 1 331 ? -6.256 -7.555 -19.941 1.00 79.50 331 LEU A CA 1
ATOM 2633 C C . LEU A 1 331 ? -6.282 -8.494 -21.151 1.00 79.50 331 LEU A C 1
ATOM 2635 O O . LEU A 1 331 ? -5.709 -8.153 -22.181 1.00 79.50 331 LEU A O 1
ATOM 2639 N N . LEU A 1 332 ? -6.941 -9.650 -21.042 1.00 86.25 332 LEU A N 1
ATOM 2640 C CA . LEU A 1 332 ? -7.132 -10.567 -22.165 1.00 86.25 332 LEU A CA 1
ATOM 2641 C C . LEU A 1 332 ? -8.086 -9.969 -23.204 1.00 86.25 332 LEU A C 1
ATOM 2643 O O . LEU A 1 332 ? -7.761 -9.969 -24.383 1.00 86.25 332 LEU A O 1
ATOM 2647 N N . VAL A 1 333 ? -9.217 -9.400 -22.774 1.00 86.19 333 VAL A N 1
ATOM 2648 C CA . VAL A 1 333 ? -10.209 -8.776 -23.667 1.00 86.19 333 VAL A CA 1
ATOM 2649 C C . VAL A 1 333 ? -9.619 -7.593 -24.429 1.00 86.19 333 VAL A C 1
ATOM 2651 O O . VAL A 1 333 ? -9.850 -7.479 -25.620 1.00 86.19 333 VAL A O 1
ATOM 2654 N N . ALA A 1 334 ? -8.817 -6.741 -23.784 1.00 77.69 334 ALA A N 1
ATOM 2655 C CA . ALA A 1 334 ? -8.199 -5.582 -24.433 1.00 77.69 334 ALA A CA 1
ATOM 2656 C C . ALA A 1 334 ? -7.153 -5.938 -25.511 1.00 77.69 334 ALA A C 1
ATOM 2658 O O . ALA A 1 334 ? -6.619 -5.034 -26.154 1.00 77.69 334 ALA A O 1
ATOM 2659 N N . ARG A 1 335 ? -6.807 -7.223 -25.664 1.00 77.62 335 ARG A N 1
ATOM 2660 C CA . ARG A 1 335 ? -5.830 -7.717 -26.645 1.00 77.62 335 ARG A CA 1
ATOM 2661 C C . ARG A 1 335 ? -6.454 -8.399 -27.859 1.00 77.62 335 ARG A C 1
ATOM 2663 O O . ARG A 1 335 ? -5.728 -8.621 -28.824 1.00 77.62 335 ARG A O 1
ATOM 2670 N N . PHE A 1 336 ? -7.736 -8.746 -27.792 1.00 79.06 336 PHE A N 1
ATOM 2671 C CA . PHE A 1 336 ? -8.499 -9.285 -28.918 1.00 79.06 336 PHE A CA 1
ATOM 2672 C C . PHE A 1 336 ? -9.217 -8.158 -29.660 1.00 79.06 336 PHE A C 1
ATOM 2674 O O . PHE A 1 336 ? -9.339 -8.278 -30.897 1.00 79.06 336 PHE A O 1
#

Radius of gyration: 23.58 Å; Cα contacts (8 Å, |Δi|>4): 271; chains: 1; bounding box: 59×49×61 Å

Solvent-accessible surface area (backbone atoms only — not comparable to full-atom values): 18008 Å² total; per-residue (Å²): 113,70,62,57,56,52,16,54,51,31,44,54,50,37,50,51,52,53,39,51,50,41,41,51,53,19,48,49,48,43,74,71,49,50,73,67,55,51,51,52,50,37,47,59,50,71,54,85,67,73,63,77,49,59,58,40,45,43,47,55,49,49,55,52,47,30,66,73,43,42,82,50,68,92,35,68,69,21,47,52,50,45,39,53,52,44,52,52,51,51,51,45,52,50,36,46,48,34,22,78,37,36,68,60,45,51,48,52,52,46,56,43,37,65,72,65,74,34,75,64,51,33,51,50,52,51,50,49,49,49,50,51,53,42,61,54,36,32,53,42,33,46,51,34,46,52,49,47,52,52,41,40,54,54,38,37,73,48,88,48,67,69,60,37,52,51,41,52,52,49,48,53,53,52,23,50,52,42,9,51,50,31,38,52,50,48,54,49,50,49,66,69,47,52,57,76,76,31,88,78,31,68,66,56,44,56,55,45,60,68,68,45,63,80,63,66,77,41,75,62,55,50,48,35,63,72,65,67,52,74,61,85,79,51,58,51,69,48,71,42,57,50,97,86,67,50,79,77,48,76,45,72,40,75,52,72,71,64,78,63,61,59,56,48,31,54,49,20,41,46,60,59,50,50,50,50,52,52,54,48,40,54,47,44,68,42,50,50,31,63,78,68,74,42,40,69,58,53,42,59,76,45,36,34,88,84,37,45,42,43,27,47,21,49,51,45,32,50,52,52,50,52,54,49,51,52,52,50,51,52,57,56,59,77,73,111